Protein AF-A0A931WPL0-F1 (afdb_monomer_lite)

Structure (mmCIF, N/CA/C/O backbone):
data_AF-A0A931WPL0-F1
#
_entry.id   AF-A0A931WPL0-F1
#
loop_
_atom_site.group_PDB
_atom_site.id
_atom_site.type_symbol
_atom_site.label_atom_id
_atom_site.label_alt_id
_atom_site.label_comp_id
_atom_site.label_asym_id
_atom_site.label_entity_id
_atom_site.label_seq_id
_atom_site.pdbx_PDB_ins_code
_atom_site.Cartn_x
_atom_site.Cartn_y
_atom_site.Cartn_z
_atom_site.occupancy
_atom_site.B_iso_or_equiv
_atom_site.auth_seq_id
_atom_site.auth_comp_id
_atom_site.auth_asym_id
_atom_site.auth_atom_id
_atom_site.pdbx_PDB_model_num
ATOM 1 N N . MET A 1 1 ? 22.111 -0.575 -38.540 1.00 58.59 1 MET A N 1
ATOM 2 C CA . MET A 1 1 ? 22.248 0.801 -39.077 1.00 58.59 1 MET A CA 1
ATOM 3 C C . MET A 1 1 ? 20.923 1.579 -39.146 1.00 58.59 1 MET A C 1
ATOM 5 O O . MET A 1 1 ? 20.948 2.765 -38.864 1.00 58.59 1 MET A O 1
ATOM 9 N N . GLN A 1 2 ? 19.764 0.971 -39.464 1.00 77.88 2 GLN A N 1
ATOM 10 C CA . GLN A 1 2 ? 18.477 1.703 -39.529 1.00 77.88 2 GLN A CA 1
ATOM 11 C C . GLN A 1 2 ? 17.862 2.059 -38.157 1.00 77.88 2 GLN A C 1
ATOM 13 O O . GLN A 1 2 ? 17.352 3.164 -38.008 1.00 77.88 2 GLN A O 1
ATOM 18 N N . VAL A 1 3 ? 17.959 1.185 -37.144 1.00 79.69 3 VAL A N 1
ATOM 19 C CA . VAL A 1 3 ? 17.363 1.429 -35.809 1.00 79.69 3 VAL A CA 1
ATOM 20 C C . VAL A 1 3 ? 18.004 2.624 -35.095 1.00 79.69 3 VAL A C 1
ATOM 22 O O . VAL A 1 3 ? 17.282 3.503 -34.653 1.00 79.69 3 VAL A O 1
ATOM 25 N N . ALA A 1 4 ? 19.336 2.730 -35.082 1.00 82.50 4 ALA A N 1
ATOM 26 C CA . ALA A 1 4 ? 20.041 3.857 -34.457 1.00 82.50 4 ALA A CA 1
ATOM 27 C C . ALA A 1 4 ? 19.680 5.222 -35.081 1.00 82.50 4 ALA A C 1
ATOM 29 O O . ALA A 1 4 ? 19.537 6.220 -34.381 1.00 82.50 4 ALA A O 1
ATOM 30 N N . LYS A 1 5 ? 19.470 5.275 -36.405 1.00 87.88 5 LYS A N 1
ATOM 31 C CA . LYS A 1 5 ? 19.042 6.506 -37.090 1.00 87.88 5 LYS A CA 1
ATOM 32 C C . LYS A 1 5 ? 17.597 6.880 -36.743 1.00 87.88 5 LYS A C 1
ATOM 34 O O . LYS A 1 5 ? 17.289 8.061 -36.582 1.00 87.88 5 LYS A O 1
ATOM 39 N N . LEU A 1 6 ? 16.717 5.884 -36.629 1.00 85.81 6 LEU A N 1
ATOM 40 C CA . LEU A 1 6 ? 15.337 6.083 -36.185 1.00 85.81 6 LEU A CA 1
ATOM 41 C C . LEU A 1 6 ? 15.280 6.519 -34.720 1.00 85.81 6 LEU A C 1
ATOM 43 O O . LEU A 1 6 ? 14.541 7.443 -34.410 1.00 85.81 6 LEU A O 1
ATOM 47 N N . GLU A 1 7 ? 16.102 5.931 -33.852 1.00 88.38 7 GLU A N 1
ATOM 48 C CA . GLU A 1 7 ? 16.234 6.335 -32.451 1.00 88.38 7 GLU A CA 1
ATOM 49 C C . GLU A 1 7 ? 16.681 7.795 -32.338 1.00 88.38 7 GLU A C 1
ATOM 51 O O . GLU A 1 7 ? 16.031 8.586 -31.661 1.00 88.38 7 GLU A O 1
ATOM 56 N N . GLN A 1 8 ? 17.750 8.181 -33.043 1.00 89.94 8 GLN A N 1
ATOM 57 C CA . GLN A 1 8 ? 18.246 9.558 -33.037 1.00 89.94 8 GLN A CA 1
ATOM 58 C C . GLN A 1 8 ? 17.175 10.543 -33.516 1.00 89.94 8 GLN A C 1
ATOM 60 O O . GLN A 1 8 ? 17.012 11.619 -32.944 1.00 89.94 8 GLN A O 1
ATOM 65 N N . THR A 1 9 ? 16.423 10.156 -34.547 1.00 90.38 9 THR A N 1
ATOM 66 C CA . THR A 1 9 ? 15.306 10.956 -35.055 1.00 90.38 9 THR A CA 1
ATOM 67 C C . THR A 1 9 ? 14.208 11.072 -33.999 1.00 90.38 9 THR A C 1
ATOM 69 O O . THR A 1 9 ? 13.778 12.179 -33.699 1.00 90.38 9 THR A O 1
ATOM 72 N N . LEU A 1 10 ? 13.793 9.957 -33.389 1.00 90.44 10 LEU A N 1
ATOM 73 C CA . LEU A 1 10 ? 12.759 9.920 -32.354 1.00 90.44 10 LEU A CA 1
ATOM 74 C C . LEU A 1 10 ? 13.145 10.764 -31.135 1.00 90.44 10 LEU A C 1
ATOM 76 O O . LEU A 1 10 ? 12.325 11.547 -30.661 1.00 90.44 10 LEU A O 1
ATOM 80 N N . ARG A 1 11 ? 14.399 10.677 -30.678 1.00 91.19 11 ARG A N 1
ATOM 81 C CA . ARG A 1 11 ? 14.932 11.505 -29.584 1.00 91.19 11 ARG A CA 1
ATOM 82 C C . ARG A 1 11 ? 14.933 13.002 -29.911 1.00 91.19 11 ARG A C 1
ATOM 84 O O . ARG A 1 11 ? 14.884 13.815 -28.995 1.00 91.19 11 ARG A O 1
ATOM 91 N N . GLY A 1 12 ? 14.945 13.371 -31.194 1.00 90.69 12 GLY A N 1
ATOM 92 C CA . GLY A 1 12 ? 14.746 14.752 -31.641 1.00 90.69 12 GLY A CA 1
ATOM 93 C C . GLY A 1 12 ? 13.314 15.272 -31.456 1.00 90.69 12 GLY A C 1
ATOM 94 O O . GLY A 1 12 ? 13.117 16.483 -31.428 1.00 90.69 12 GLY A O 1
ATOM 95 N N . TYR A 1 13 ? 12.328 14.382 -31.301 1.00 91.25 13 TYR A N 1
ATOM 96 C CA . TYR A 1 13 ? 10.914 14.735 -31.120 1.00 91.25 13 TYR A CA 1
ATOM 97 C C . TYR A 1 13 ? 10.384 14.450 -29.712 1.00 91.25 13 TYR A C 1
ATOM 99 O O . TYR A 1 13 ? 9.426 15.090 -29.285 1.00 91.25 13 TYR A O 1
ATOM 107 N N . THR A 1 14 ? 10.966 13.491 -28.990 1.00 91.38 14 THR A N 1
ATOM 108 C CA . THR A 1 14 ? 10.528 13.136 -27.639 1.00 91.38 14 THR A CA 1
ATOM 109 C C . THR A 1 14 ? 11.684 12.702 -26.748 1.00 91.38 14 THR A C 1
ATOM 111 O O . THR A 1 14 ? 12.573 11.956 -27.157 1.00 91.38 14 THR A O 1
ATOM 114 N N . SER A 1 15 ? 11.635 13.138 -25.493 1.00 90.19 15 SER A N 1
ATOM 115 C CA . SER A 1 15 ? 12.456 12.628 -24.395 1.00 90.19 15 SER A CA 1
ATOM 116 C C . SER A 1 15 ? 11.652 11.764 -23.418 1.00 90.19 15 SER A C 1
ATOM 118 O O . SER A 1 15 ? 12.198 11.347 -22.400 1.00 90.19 15 SER A O 1
ATOM 120 N N . ASP A 1 16 ? 10.375 11.489 -23.715 1.00 93.38 16 ASP A N 1
ATOM 121 C CA . ASP A 1 16 ? 9.492 10.700 -22.855 1.00 93.38 16 ASP A CA 1
ATOM 122 C C . ASP A 1 16 ? 9.985 9.242 -22.785 1.00 93.38 16 ASP A C 1
ATOM 124 O O . ASP A 1 16 ? 9.929 8.527 -23.798 1.00 93.38 16 ASP A O 1
ATOM 128 N N . PRO A 1 17 ? 10.432 8.766 -21.606 1.00 91.69 17 PRO A N 1
ATOM 129 C CA . PRO A 1 17 ? 10.966 7.417 -21.471 1.00 91.69 17 PRO A CA 1
ATOM 130 C C . PRO A 1 17 ? 9.941 6.330 -21.825 1.00 91.69 17 PRO A C 1
ATOM 132 O O . PRO A 1 17 ? 10.316 5.255 -22.289 1.00 91.69 17 PRO A O 1
ATOM 135 N N . ARG A 1 18 ? 8.635 6.597 -21.698 1.00 93.75 18 ARG A N 1
ATOM 136 C CA . ARG A 1 18 ? 7.582 5.633 -22.059 1.00 93.75 18 ARG A CA 1
ATOM 137 C C . ARG A 1 18 ? 7.527 5.405 -23.565 1.00 93.75 18 ARG A C 1
ATOM 139 O O . ARG A 1 18 ? 7.444 4.265 -24.018 1.00 93.75 18 ARG A O 1
ATOM 146 N N . ILE A 1 19 ? 7.600 6.484 -24.345 1.00 94.00 19 ILE A N 1
ATOM 147 C CA . ILE A 1 19 ? 7.575 6.412 -25.813 1.00 94.00 19 ILE A CA 1
ATOM 148 C C . ILE A 1 19 ? 8.844 5.722 -26.317 1.00 94.00 19 ILE A C 1
ATOM 150 O O . ILE A 1 19 ? 8.782 4.869 -27.203 1.00 94.00 19 ILE A O 1
ATOM 154 N N . LEU A 1 20 ? 9.987 6.049 -25.714 1.00 94.56 20 LEU A N 1
ATOM 155 C CA . LEU A 1 20 ? 11.265 5.430 -26.050 1.00 94.56 20 LEU A CA 1
ATOM 156 C C . LEU A 1 20 ? 11.285 3.931 -25.705 1.00 94.56 20 LEU A C 1
ATOM 158 O O . LEU A 1 20 ? 11.724 3.132 -26.530 1.00 94.56 20 LEU A O 1
ATOM 162 N N . ALA A 1 21 ? 10.740 3.523 -24.554 1.00 94.44 21 ALA A N 1
ATOM 163 C CA . ALA A 1 21 ? 10.608 2.109 -24.196 1.00 94.44 21 ALA A CA 1
ATOM 164 C C . ALA A 1 21 ? 9.779 1.322 -25.228 1.00 94.44 21 ALA A C 1
ATOM 166 O O . ALA A 1 21 ? 10.212 0.268 -25.697 1.00 94.44 21 ALA A O 1
ATOM 167 N N . LEU A 1 22 ? 8.626 1.865 -25.641 1.00 93.69 22 LEU A N 1
ATOM 168 C CA . LEU A 1 22 ? 7.762 1.247 -26.655 1.00 93.69 22 LEU A CA 1
ATOM 169 C C . LEU A 1 22 ? 8.452 1.115 -28.016 1.00 93.69 22 LEU A C 1
ATOM 171 O O . LEU A 1 22 ? 8.275 0.108 -28.709 1.00 93.69 22 LEU A O 1
ATOM 175 N N . PHE A 1 23 ? 9.239 2.120 -28.403 1.00 94.50 23 PHE A N 1
ATOM 176 C CA . PHE A 1 23 ? 10.032 2.075 -29.627 1.00 94.50 23 PHE A CA 1
ATOM 177 C C . PHE A 1 23 ? 11.029 0.912 -29.601 1.00 94.50 23 PHE A C 1
ATOM 179 O O . PHE A 1 23 ? 11.064 0.117 -30.546 1.00 94.50 23 PHE A O 1
ATOM 186 N N . TYR A 1 24 ? 11.791 0.770 -28.516 1.00 94.38 24 TYR A N 1
ATOM 187 C CA . TYR A 1 24 ? 12.763 -0.312 -28.384 1.00 94.38 24 TYR A CA 1
ATOM 188 C C . TYR A 1 24 ? 12.105 -1.697 -28.360 1.00 94.38 24 TYR A C 1
ATOM 190 O O . TYR A 1 24 ? 12.573 -2.592 -29.062 1.00 94.38 24 TYR A O 1
ATOM 198 N N . ASP A 1 25 ? 10.974 -1.864 -27.667 1.00 93.25 25 ASP A N 1
ATOM 199 C CA . ASP A 1 25 ? 10.204 -3.119 -27.692 1.00 93.25 25 ASP A CA 1
ATOM 200 C C . ASP A 1 25 ? 9.715 -3.477 -29.099 1.00 93.25 25 ASP A C 1
ATOM 202 O O . ASP A 1 25 ? 9.695 -4.644 -29.502 1.00 93.25 25 ASP A O 1
ATOM 206 N N . GLY A 1 26 ? 9.245 -2.477 -29.849 1.00 92.25 26 GLY A N 1
ATOM 207 C CA . GLY A 1 26 ? 8.811 -2.651 -31.231 1.00 92.25 26 GLY A CA 1
ATOM 208 C C . GLY A 1 26 ? 9.966 -3.098 -32.124 1.00 92.25 26 GLY A C 1
ATOM 209 O O . GLY A 1 26 ? 9.829 -4.062 -32.880 1.00 92.25 26 GLY A O 1
ATOM 210 N N . ALA A 1 27 ? 11.120 -2.443 -31.988 1.00 91.06 27 ALA A N 1
ATOM 211 C CA . ALA A 1 27 ? 12.322 -2.769 -32.742 1.00 91.06 27 ALA A CA 1
ATOM 212 C C . ALA A 1 27 ? 12.853 -4.177 -32.406 1.00 91.06 27 ALA A C 1
ATOM 214 O O . ALA A 1 27 ? 13.137 -4.950 -33.323 1.00 91.06 27 ALA A O 1
ATOM 215 N N . ALA A 1 28 ? 12.913 -4.549 -31.123 1.00 92.00 28 ALA A N 1
ATOM 216 C CA . ALA A 1 28 ? 13.342 -5.876 -30.679 1.00 92.00 28 ALA A CA 1
ATOM 217 C C . ALA A 1 28 ? 12.425 -6.987 -31.216 1.00 92.00 28 ALA A C 1
ATOM 219 O O . ALA A 1 28 ? 12.899 -7.965 -31.800 1.00 92.00 28 ALA A O 1
ATOM 220 N N . ARG A 1 29 ? 11.099 -6.810 -31.101 1.00 91.19 29 ARG A N 1
ATOM 221 C CA . ARG A 1 29 ? 10.111 -7.760 -31.645 1.00 91.19 29 ARG A CA 1
ATOM 222 C C . ARG A 1 29 ? 10.232 -7.919 -33.156 1.00 91.19 29 ARG A C 1
ATOM 224 O O . ARG A 1 29 ? 10.148 -9.042 -33.647 1.00 91.19 29 ARG A O 1
ATOM 231 N N . GLY A 1 30 ? 10.456 -6.822 -33.879 1.00 89.06 30 GLY A N 1
ATOM 232 C CA . GLY A 1 30 ? 10.679 -6.848 -35.324 1.00 89.06 30 GLY A CA 1
ATOM 233 C C . GLY A 1 30 ? 11.940 -7.621 -35.723 1.00 89.06 30 GLY A C 1
ATOM 234 O O . GLY A 1 30 ? 11.923 -8.363 -36.699 1.00 89.06 30 GLY A O 1
ATOM 235 N N . LEU A 1 31 ? 13.031 -7.501 -34.959 1.00 88.06 31 LEU A N 1
ATOM 236 C CA . LEU A 1 31 ? 14.244 -8.291 -35.204 1.00 88.06 31 LEU A CA 1
ATOM 237 C C . LEU A 1 31 ? 14.014 -9.786 -34.950 1.00 88.06 31 LEU A C 1
ATOM 239 O O . LEU A 1 31 ? 14.382 -10.613 -35.790 1.00 88.06 31 LEU A O 1
ATOM 243 N N . ARG A 1 32 ? 13.346 -10.128 -33.839 1.00 87.50 32 ARG A N 1
ATOM 244 C CA . ARG A 1 32 ? 13.013 -11.518 -33.494 1.00 87.50 32 ARG A CA 1
ATOM 245 C C . ARG A 1 32 ? 12.097 -12.169 -34.531 1.00 87.50 32 ARG A C 1
ATOM 247 O O . ARG A 1 32 ? 12.361 -13.295 -34.938 1.00 87.50 32 ARG A O 1
ATOM 254 N N . SER A 1 33 ? 11.054 -11.476 -34.996 1.00 88.62 33 SER A N 1
ATOM 255 C CA . SER A 1 33 ? 10.111 -12.034 -35.980 1.00 88.62 33 SER A CA 1
ATOM 256 C C . SER A 1 33 ? 10.756 -12.322 -37.337 1.00 88.62 33 SER A C 1
ATOM 258 O O . SER A 1 33 ? 10.319 -13.220 -38.051 1.00 88.62 33 SER A O 1
ATOM 260 N N . LEU A 1 34 ? 11.823 -11.598 -37.677 1.00 87.19 34 LEU A N 1
ATOM 261 C CA . LEU A 1 34 ? 12.610 -11.819 -38.887 1.00 87.19 34 LEU A CA 1
ATOM 262 C C . LEU A 1 34 ? 13.709 -12.881 -38.710 1.00 87.19 34 LEU A C 1
ATOM 264 O O . LEU A 1 34 ? 14.425 -13.157 -39.673 1.00 87.19 34 LEU A O 1
ATOM 268 N N . GLY A 1 35 ? 13.872 -13.449 -37.507 1.00 80.19 35 GLY A N 1
ATOM 269 C CA . GLY A 1 35 ? 14.930 -14.412 -37.185 1.00 80.19 35 GLY A CA 1
ATOM 270 C C . GLY A 1 35 ? 16.337 -13.820 -37.298 1.00 80.19 35 GLY A C 1
ATOM 271 O O . GLY A 1 35 ? 17.275 -14.521 -37.673 1.00 80.19 35 GLY A O 1
ATOM 272 N N . ARG A 1 36 ? 16.492 -12.509 -37.061 1.00 75.62 36 ARG A N 1
ATOM 273 C CA . ARG A 1 36 ? 17.751 -11.782 -37.281 1.00 75.62 36 ARG A CA 1
ATOM 274 C C . ARG A 1 36 ? 18.333 -11.249 -35.980 1.00 75.62 36 ARG A C 1
ATOM 276 O O . ARG A 1 36 ? 17.631 -10.599 -35.216 1.00 75.62 36 ARG A O 1
ATOM 283 N N . ASN A 1 37 ? 19.651 -11.408 -35.831 1.00 82.38 37 ASN A N 1
ATOM 284 C CA . ASN A 1 37 ? 20.491 -10.724 -34.842 1.00 82.38 37 ASN A CA 1
ATOM 285 C C . ASN A 1 37 ? 19.906 -10.722 -33.421 1.00 82.38 37 ASN A C 1
ATOM 287 O O . ASN A 1 37 ? 19.589 -9.665 -32.877 1.00 82.38 37 ASN A O 1
ATOM 291 N N . GLU A 1 38 ? 19.815 -11.905 -32.809 1.00 85.38 38 GLU A N 1
ATOM 292 C CA . GLU A 1 38 ? 19.323 -12.081 -31.433 1.00 85.38 38 GLU A CA 1
ATOM 293 C C . GLU A 1 38 ? 20.046 -11.189 -30.413 1.00 85.38 38 GLU A C 1
ATOM 295 O O . GLU A 1 38 ? 19.417 -10.644 -29.508 1.00 85.38 38 GLU A O 1
ATOM 300 N N . VAL A 1 39 ? 21.351 -10.971 -30.600 1.00 86.88 39 VAL A N 1
ATOM 301 C CA . VAL A 1 39 ? 22.150 -10.061 -29.764 1.00 86.88 39 VAL A CA 1
ATOM 302 C C . VAL A 1 39 ? 21.592 -8.636 -29.815 1.00 86.88 39 VAL A C 1
ATOM 304 O O . VAL A 1 39 ? 21.306 -8.052 -28.777 1.00 86.88 39 VAL A O 1
ATOM 307 N N . ALA A 1 40 ? 21.330 -8.110 -31.014 1.00 87.31 40 ALA A N 1
ATOM 308 C CA . ALA A 1 40 ? 20.774 -6.769 -3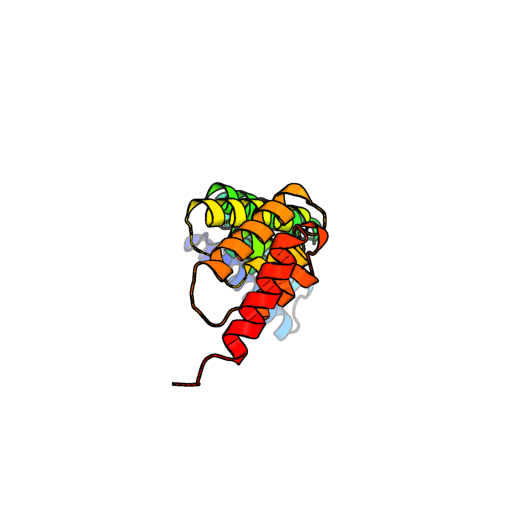1.181 1.00 87.31 40 ALA A CA 1
ATOM 309 C C . ALA A 1 40 ? 19.332 -6.664 -30.655 1.00 87.31 40 ALA A C 1
ATOM 311 O O . ALA A 1 40 ? 18.941 -5.625 -30.131 1.00 87.31 40 ALA A O 1
ATOM 312 N N . ALA A 1 41 ? 18.530 -7.728 -30.770 1.00 88.12 41 ALA A N 1
ATOM 313 C CA . ALA A 1 41 ? 17.198 -7.759 -30.167 1.00 88.12 41 ALA A CA 1
ATOM 314 C C . ALA A 1 41 ? 17.270 -7.689 -28.631 1.00 88.12 41 ALA A C 1
ATOM 316 O O . ALA A 1 41 ? 16.485 -6.972 -28.015 1.00 88.12 41 ALA A O 1
ATOM 317 N N . THR A 1 42 ? 18.246 -8.373 -28.030 1.00 90.69 42 THR A N 1
ATOM 318 C CA . THR A 1 42 ? 18.476 -8.376 -26.578 1.00 90.69 42 THR A CA 1
ATOM 319 C C . THR A 1 42 ? 18.968 -7.008 -26.087 1.00 90.69 42 THR A C 1
ATOM 321 O O . THR A 1 42 ? 18.469 -6.489 -25.094 1.00 90.69 42 THR A O 1
ATOM 324 N N . GLU A 1 43 ? 19.883 -6.362 -26.815 1.00 92.25 43 GLU A N 1
ATOM 325 C CA . GLU A 1 43 ? 20.349 -4.997 -26.508 1.00 92.25 43 GLU A CA 1
ATOM 326 C C . GLU A 1 43 ? 19.208 -3.965 -26.525 1.00 92.25 43 GLU A C 1
ATOM 328 O O . GLU A 1 43 ? 19.164 -3.048 -25.698 1.00 92.25 43 GLU A O 1
ATOM 333 N N . LEU A 1 44 ? 18.253 -4.117 -27.445 1.00 92.69 44 LEU A N 1
ATOM 334 C CA . LEU A 1 44 ? 17.070 -3.259 -27.506 1.00 92.69 44 LEU A CA 1
ATOM 335 C C . LEU A 1 44 ? 16.116 -3.524 -26.336 1.00 92.69 44 LEU A C 1
ATOM 337 O O . LEU A 1 44 ? 15.546 -2.580 -25.802 1.00 92.69 44 LEU A O 1
ATOM 341 N N . GLU A 1 45 ? 15.967 -4.768 -25.886 1.00 93.06 45 GLU A N 1
ATOM 342 C CA . GLU A 1 45 ? 15.165 -5.088 -24.695 1.00 93.06 45 GLU A CA 1
ATOM 343 C C . GLU A 1 45 ? 15.760 -4.487 -23.418 1.00 93.06 45 GLU A C 1
ATOM 345 O O . GLU A 1 45 ? 15.026 -3.920 -22.604 1.00 93.06 45 GLU A O 1
ATOM 350 N N . GLU A 1 46 ? 17.086 -4.525 -23.272 1.00 93.62 46 GLU A N 1
ATOM 351 C CA . GLU A 1 46 ? 17.778 -3.841 -22.175 1.00 93.62 46 GLU A CA 1
ATOM 352 C C . GLU A 1 46 ? 17.625 -2.317 -22.278 1.00 93.62 46 GLU A C 1
ATOM 354 O O . GLU A 1 46 ? 17.380 -1.643 -21.275 1.00 93.62 46 GLU A O 1
ATOM 359 N N . SER A 1 47 ? 17.658 -1.766 -23.494 1.00 93.75 47 SER A N 1
ATOM 360 C CA . SER A 1 47 ? 17.378 -0.342 -23.729 1.00 93.75 47 SER A CA 1
ATOM 361 C C . SER A 1 47 ? 15.940 0.025 -23.344 1.00 93.75 47 SER A C 1
ATOM 363 O O . SER A 1 47 ? 15.716 1.030 -22.666 1.00 93.75 47 SER A O 1
ATOM 365 N N . ALA A 1 48 ? 14.958 -0.811 -23.697 1.00 94.88 48 ALA A N 1
ATOM 366 C CA . ALA A 1 48 ? 13.565 -0.631 -23.297 1.00 94.88 48 ALA A CA 1
ATOM 367 C C . ALA A 1 48 ? 13.421 -0.654 -21.771 1.00 94.88 48 ALA A C 1
ATOM 369 O O . ALA A 1 48 ? 12.778 0.219 -21.186 1.00 94.88 48 ALA A O 1
ATOM 370 N N . LYS A 1 49 ? 14.055 -1.627 -21.108 1.00 94.81 49 LYS A N 1
ATOM 371 C CA . LYS A 1 49 ? 14.072 -1.743 -19.647 1.00 94.81 49 LYS A CA 1
ATOM 372 C C . LYS A 1 49 ? 14.691 -0.512 -18.981 1.00 94.81 49 LYS A C 1
ATOM 374 O O . LYS A 1 49 ? 14.122 -0.015 -18.010 1.00 94.81 49 LYS A O 1
ATOM 379 N N . ALA A 1 50 ? 15.791 0.015 -19.517 1.00 95.12 50 ALA A N 1
ATOM 380 C CA . ALA A 1 50 ? 16.423 1.229 -19.006 1.00 95.12 50 ALA A CA 1
ATOM 381 C C . ALA A 1 50 ? 15.485 2.446 -19.078 1.00 95.12 50 ALA A C 1
ATOM 383 O O . ALA A 1 50 ? 15.379 3.197 -18.111 1.00 95.12 50 ALA A O 1
ATOM 384 N N . GLU A 1 51 ? 14.757 2.632 -20.183 1.00 96.38 51 GLU A N 1
ATOM 385 C CA . GLU A 1 51 ? 13.789 3.733 -20.290 1.00 96.38 51 GLU A CA 1
ATOM 386 C C . GLU A 1 51 ? 12.572 3.535 -19.358 1.00 96.38 51 GLU A C 1
ATOM 388 O O . GLU A 1 51 ? 12.114 4.491 -18.730 1.00 96.38 51 GLU A O 1
ATOM 393 N N . ARG A 1 52 ? 12.091 2.297 -19.159 1.00 96.94 52 ARG A N 1
ATOM 394 C CA . ARG A 1 52 ? 11.032 2.010 -18.167 1.00 96.94 52 ARG A CA 1
ATOM 395 C C . ARG A 1 52 ? 11.467 2.330 -16.736 1.00 96.94 52 ARG A C 1
ATOM 397 O O . ARG A 1 52 ? 10.660 2.860 -15.974 1.00 96.94 52 ARG A O 1
ATOM 404 N N . LEU A 1 53 ? 12.720 2.032 -16.383 1.00 95.94 53 LEU A N 1
ATOM 405 C CA . LEU A 1 53 ? 13.303 2.383 -15.084 1.00 95.94 53 LEU A CA 1
ATOM 406 C C . LEU A 1 53 ? 13.413 3.900 -14.900 1.00 95.94 53 LEU A C 1
ATOM 408 O O . LEU A 1 53 ? 13.097 4.398 -13.825 1.00 95.94 53 LEU A O 1
ATOM 412 N N . LYS A 1 54 ? 13.784 4.656 -15.940 1.00 95.81 54 LYS A N 1
ATOM 413 C CA . LYS A 1 54 ? 13.779 6.129 -15.867 1.00 95.81 54 LYS A CA 1
ATOM 414 C C . LYS A 1 54 ? 12.381 6.691 -15.614 1.00 95.81 54 LYS A C 1
ATOM 416 O O . LYS A 1 54 ? 12.236 7.652 -14.858 1.00 95.81 54 LYS A O 1
ATOM 421 N N . TRP A 1 55 ? 11.348 6.112 -16.233 1.00 96.50 55 TRP A N 1
ATOM 422 C CA . TRP A 1 55 ? 9.973 6.529 -15.953 1.00 96.50 55 TRP A CA 1
ATOM 423 C C . TRP A 1 55 ? 9.583 6.229 -14.506 1.00 96.50 55 TRP A C 1
ATOM 425 O O . TRP A 1 55 ? 9.060 7.106 -13.826 1.00 96.50 55 TRP A O 1
ATOM 435 N N . LEU A 1 56 ? 9.926 5.039 -14.006 1.00 96.25 56 LEU A N 1
ATOM 436 C CA . LEU A 1 56 ? 9.707 4.679 -12.607 1.00 96.25 56 LEU A CA 1
ATOM 437 C C . LEU A 1 56 ? 10.370 5.685 -11.650 1.00 96.25 56 LEU A C 1
ATOM 439 O O . LEU A 1 56 ? 9.700 6.230 -10.781 1.00 96.25 56 LEU A O 1
ATOM 443 N N . GLN A 1 57 ? 11.640 6.026 -11.882 1.00 94.81 57 GLN A N 1
ATOM 444 C CA . GL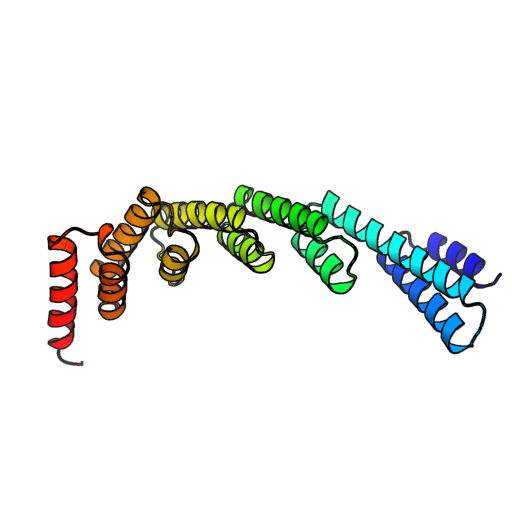N A 1 57 ? 12.365 7.042 -11.105 1.00 94.81 57 GLN A CA 1
ATOM 445 C C . GLN A 1 57 ? 11.706 8.427 -11.170 1.00 94.81 57 GLN A C 1
ATOM 447 O O . GLN A 1 57 ? 11.732 9.182 -10.200 1.00 94.81 57 GLN A O 1
ATOM 452 N N . THR A 1 58 ? 11.100 8.776 -12.308 1.00 95.88 58 THR A N 1
ATOM 453 C CA . THR A 1 58 ? 10.355 10.034 -12.455 1.00 95.88 58 THR A CA 1
ATOM 454 C C . THR A 1 58 ? 9.107 10.032 -11.573 1.00 95.88 58 THR A C 1
ATOM 456 O O . THR A 1 58 ? 8.873 11.005 -10.856 1.00 95.88 58 THR A O 1
ATOM 459 N N . LEU A 1 59 ? 8.343 8.935 -11.576 1.00 95.75 59 LEU A N 1
ATOM 460 C CA . LEU A 1 59 ? 7.169 8.768 -10.714 1.00 95.75 59 LEU A CA 1
ATOM 461 C C . LEU A 1 59 ? 7.554 8.822 -9.229 1.00 95.75 59 LEU A C 1
ATOM 463 O O . LEU A 1 59 ? 6.882 9.487 -8.440 1.00 95.75 59 LEU A O 1
ATOM 467 N N . GLU A 1 60 ? 8.660 8.177 -8.851 1.00 93.75 60 GLU A N 1
ATOM 468 C CA . GLU A 1 60 ? 9.215 8.221 -7.493 1.00 93.75 60 GLU A CA 1
ATOM 469 C C . GLU A 1 60 ? 9.582 9.646 -7.069 1.00 93.75 60 GLU A C 1
ATOM 471 O O . GLU A 1 60 ? 9.133 10.121 -6.025 1.00 93.75 60 GLU A O 1
ATOM 476 N N . ALA A 1 61 ? 10.322 10.378 -7.908 1.00 93.81 61 ALA A N 1
ATOM 477 C CA . ALA A 1 61 ? 10.704 11.764 -7.639 1.00 93.81 61 ALA A CA 1
ATOM 478 C C . ALA A 1 61 ? 9.487 12.697 -7.500 1.00 93.81 61 ALA A C 1
ATOM 480 O O . ALA A 1 61 ? 9.507 13.650 -6.716 1.00 93.81 61 ALA A O 1
ATOM 481 N N . GLN A 1 62 ? 8.410 12.407 -8.231 1.00 95.00 62 GLN A N 1
ATOM 482 C CA . GLN A 1 62 ? 7.136 13.126 -8.157 1.00 95.00 62 GLN A CA 1
ATOM 483 C C . GLN A 1 62 ? 6.224 12.627 -7.027 1.00 95.00 62 GLN A C 1
ATOM 485 O O . GLN A 1 62 ? 5.133 13.168 -6.839 1.00 95.00 62 GLN A O 1
ATOM 490 N N . LYS A 1 63 ? 6.664 11.633 -6.243 1.00 93.56 63 LYS A N 1
ATOM 491 C CA . LYS A 1 63 ? 5.896 10.997 -5.162 1.00 93.56 63 LYS A CA 1
ATOM 492 C C . LYS A 1 63 ? 4.565 10.410 -5.643 1.00 93.56 63 LYS A C 1
ATOM 494 O O . LYS A 1 63 ? 3.576 10.392 -4.913 1.00 93.56 63 LYS A O 1
ATOM 499 N N . GLN A 1 64 ? 4.526 9.925 -6.880 1.00 94.69 64 GLN A N 1
ATOM 500 C CA . GLN A 1 64 ? 3.378 9.242 -7.473 1.00 94.69 64 GLN A CA 1
ATOM 501 C C . GLN A 1 64 ? 3.467 7.728 -7.215 1.00 94.69 64 GLN A C 1
ATOM 503 O O . GLN A 1 64 ? 3.458 6.917 -8.139 1.00 94.69 64 GLN A O 1
ATOM 508 N N . TYR A 1 65 ? 3.552 7.320 -5.943 1.00 94.44 65 TYR A N 1
ATOM 509 C CA . TYR A 1 65 ? 3.856 5.930 -5.564 1.00 94.44 65 TYR A CA 1
ATOM 510 C C . TYR A 1 65 ? 2.851 4.900 -6.088 1.00 94.44 65 TYR A C 1
ATOM 512 O O . TYR A 1 65 ? 3.238 3.796 -6.455 1.00 94.44 65 TYR A O 1
ATOM 520 N N . LYS A 1 66 ? 1.558 5.243 -6.162 1.00 91.69 66 LYS A N 1
ATOM 521 C CA . LYS A 1 66 ? 0.535 4.334 -6.704 1.00 91.69 66 LYS A CA 1
ATOM 522 C C . LYS A 1 66 ? 0.776 4.033 -8.185 1.00 91.69 66 LYS A C 1
ATOM 524 O O . LYS A 1 66 ? 0.644 2.888 -8.607 1.00 91.69 66 LYS A O 1
ATOM 529 N N . GLU A 1 67 ? 1.131 5.055 -8.959 1.00 94.31 67 GLU A N 1
ATOM 530 C CA . GLU A 1 67 ? 1.468 4.907 -10.376 1.00 94.31 67 GLU A CA 1
ATOM 531 C C . GLU A 1 67 ? 2.792 4.158 -10.536 1.00 94.31 67 GLU A C 1
ATOM 533 O O . GLU A 1 67 ? 2.881 3.265 -11.373 1.00 94.31 67 GLU A O 1
ATOM 538 N N . ALA A 1 68 ? 3.782 4.448 -9.685 1.00 95.81 68 ALA A N 1
ATOM 539 C CA . ALA A 1 68 ? 5.075 3.769 -9.682 1.00 95.81 68 ALA A CA 1
ATOM 540 C C . ALA A 1 68 ? 4.936 2.262 -9.405 1.00 95.81 68 ALA A C 1
ATOM 542 O O . ALA A 1 68 ? 5.460 1.442 -10.153 1.00 95.81 68 ALA A O 1
ATOM 543 N N . LEU A 1 69 ? 4.160 1.880 -8.386 1.00 95.25 69 LEU A N 1
ATOM 544 C CA . LEU A 1 69 ? 3.884 0.477 -8.059 1.00 95.25 69 LEU A CA 1
ATOM 545 C C . LEU A 1 69 ? 3.068 -0.232 -9.144 1.00 95.25 69 LEU A C 1
ATOM 547 O O . LEU A 1 69 ? 3.299 -1.411 -9.406 1.00 95.25 69 LEU A O 1
ATOM 551 N N . GLY A 1 70 ? 2.120 0.465 -9.778 1.00 94.94 70 GLY A N 1
ATOM 552 C CA . GLY A 1 70 ? 1.389 -0.065 -10.932 1.00 94.94 70 GLY A CA 1
ATOM 553 C C . GLY A 1 70 ? 2.324 -0.341 -12.110 1.00 94.94 70 GLY A C 1
ATOM 554 O O . GLY A 1 70 ? 2.330 -1.442 -12.652 1.00 94.94 70 GLY A O 1
ATOM 555 N N . TRP A 1 71 ? 3.186 0.626 -12.429 1.00 95.44 71 TRP A N 1
ATOM 556 C CA . TRP A 1 71 ? 4.184 0.509 -13.488 1.00 95.44 71 TRP A CA 1
ATOM 557 C C . TRP A 1 71 ? 5.186 -0.622 -13.232 1.00 95.44 71 TRP A C 1
ATOM 559 O O . TRP A 1 71 ? 5.481 -1.410 -14.131 1.00 95.44 71 TRP A O 1
ATOM 569 N N . ASP A 1 72 ? 5.674 -0.751 -11.996 1.00 95.62 72 ASP A N 1
ATOM 570 C CA . ASP A 1 72 ? 6.507 -1.883 -11.595 1.00 95.62 72 ASP A CA 1
ATOM 571 C C . ASP A 1 72 ? 5.764 -3.217 -11.741 1.00 95.62 72 ASP A C 1
ATOM 573 O O . ASP A 1 72 ? 6.325 -4.185 -12.244 1.00 95.62 72 ASP A O 1
ATOM 577 N N . ARG A 1 73 ? 4.486 -3.294 -11.362 1.00 94.06 73 ARG A N 1
ATOM 578 C CA . ARG A 1 73 ? 3.701 -4.532 -11.463 1.00 94.06 73 ARG A CA 1
ATOM 579 C C . ARG A 1 73 ? 3.537 -5.000 -12.910 1.00 94.06 73 ARG A C 1
ATOM 581 O O . ARG A 1 73 ? 3.645 -6.202 -13.167 1.00 94.06 73 ARG A O 1
ATOM 588 N N . ASP A 1 74 ? 3.330 -4.065 -13.831 1.00 94.56 74 ASP A N 1
ATOM 589 C CA . ASP A 1 74 ? 3.145 -4.347 -15.257 1.00 94.56 74 ASP A CA 1
ATOM 590 C C . ASP A 1 74 ? 4.455 -4.756 -15.949 1.00 94.56 74 ASP A C 1
ATOM 592 O O . ASP A 1 74 ? 4.446 -5.554 -16.892 1.00 94.56 74 ASP A O 1
ATOM 596 N N . HIS A 1 75 ? 5.597 -4.253 -15.468 1.00 94.00 75 HIS A N 1
ATOM 597 C CA . HIS A 1 75 ? 6.894 -4.418 -16.134 1.00 94.00 75 HIS A CA 1
ATOM 598 C C . HIS A 1 75 ? 7.952 -5.206 -15.347 1.00 94.00 75 HIS A C 1
ATOM 600 O O . HIS A 1 75 ? 9.006 -5.508 -15.906 1.00 94.00 75 HIS A O 1
ATOM 606 N N . LYS A 1 76 ? 7.669 -5.574 -14.094 1.00 93.81 76 LYS A N 1
ATOM 607 C CA . LYS A 1 76 ? 8.534 -6.326 -13.165 1.00 93.81 76 LYS A CA 1
ATOM 608 C C . LYS A 1 76 ? 9.954 -5.758 -13.111 1.00 93.81 76 LYS A C 1
ATOM 610 O O . LYS A 1 76 ? 10.925 -6.453 -13.418 1.00 93.81 76 LYS A O 1
ATOM 615 N N . LEU A 1 77 ? 10.058 -4.471 -12.794 1.00 93.56 77 LEU A N 1
ATOM 616 C CA . LEU A 1 77 ? 11.308 -3.716 -12.886 1.00 93.56 77 LEU A CA 1
ATOM 617 C C . LEU A 1 77 ? 12.146 -3.844 -11.616 1.00 93.56 77 LEU A C 1
ATOM 619 O O . LEU A 1 77 ? 13.368 -3.975 -11.697 1.00 93.56 77 LEU A O 1
ATOM 623 N N . LEU A 1 78 ? 11.480 -3.804 -10.468 1.00 94.56 78 LEU A N 1
ATOM 624 C CA . LEU A 1 78 ? 12.075 -3.813 -9.147 1.00 94.56 78 LEU A CA 1
ATOM 625 C C . LEU A 1 78 ? 12.185 -5.228 -8.594 1.00 94.56 78 LEU A C 1
ATOM 627 O O . LEU A 1 78 ? 11.358 -6.114 -8.841 1.00 94.56 78 LEU A O 1
ATOM 631 N N . LYS A 1 79 ? 13.200 -5.429 -7.757 1.00 94.81 79 LYS A N 1
ATOM 632 C CA . LYS A 1 79 ? 13.238 -6.578 -6.858 1.00 94.81 79 LYS A CA 1
ATOM 633 C C . LYS A 1 79 ? 12.184 -6.404 -5.772 1.00 94.81 79 LYS A C 1
ATOM 635 O O . LYS A 1 79 ? 11.784 -5.299 -5.419 1.00 94.81 79 LYS A O 1
ATOM 640 N N . TRP A 1 80 ? 11.793 -7.526 -5.180 1.00 92.56 80 TRP A N 1
ATOM 641 C CA . TRP A 1 80 ? 10.812 -7.567 -4.099 1.00 92.56 80 TRP A CA 1
ATOM 642 C C . TRP A 1 80 ? 11.080 -6.555 -2.970 1.00 92.56 80 TRP A C 1
ATOM 644 O O . TRP A 1 80 ? 10.170 -5.834 -2.569 1.00 92.56 80 TRP A O 1
ATOM 654 N N . GLU A 1 81 ? 12.324 -6.456 -2.493 1.00 93.94 81 GLU A N 1
ATOM 655 C CA . GLU A 1 81 ? 12.685 -5.533 -1.406 1.00 93.94 81 GLU A CA 1
ATOM 656 C C . GLU A 1 81 ? 12.595 -4.057 -1.818 1.00 93.94 81 GLU A C 1
ATOM 658 O O . GLU A 1 81 ? 12.139 -3.225 -1.036 1.00 93.94 81 GLU A O 1
ATOM 663 N N . GLU A 1 82 ? 12.966 -3.731 -3.058 1.00 94.62 82 GLU A N 1
ATOM 664 C CA . GLU A 1 82 ? 12.878 -2.370 -3.606 1.00 94.62 82 GLU A CA 1
ATOM 665 C C . GLU A 1 82 ? 11.411 -1.950 -3.748 1.00 94.62 82 GLU A C 1
ATOM 667 O O . GLU A 1 82 ? 11.022 -0.873 -3.298 1.00 94.62 82 GLU A O 1
ATOM 672 N N . ARG A 1 83 ? 10.562 -2.847 -4.265 1.00 94.81 83 ARG A N 1
ATOM 673 C CA . ARG A 1 83 ? 9.113 -2.629 -4.335 1.00 94.81 83 ARG A CA 1
ATOM 674 C C . ARG A 1 83 ? 8.502 -2.429 -2.949 1.00 94.81 83 ARG A C 1
ATOM 676 O O . ARG A 1 83 ? 7.664 -1.548 -2.768 1.00 94.81 83 ARG A O 1
ATOM 683 N N . LYS A 1 84 ? 8.925 -3.214 -1.953 1.00 95.31 84 LYS A N 1
ATOM 684 C CA . LYS A 1 84 ? 8.469 -3.036 -0.568 1.00 95.31 84 LYS A CA 1
ATOM 685 C C . LYS A 1 84 ? 8.901 -1.700 0.018 1.00 95.31 84 LYS A C 1
ATOM 687 O O . LYS A 1 84 ? 8.101 -1.071 0.705 1.00 95.31 84 LYS A O 1
ATOM 692 N N . ALA A 1 85 ? 10.132 -1.261 -0.234 1.00 95.56 85 ALA A N 1
ATOM 693 C CA . ALA A 1 85 ? 10.597 0.056 0.192 1.00 95.56 85 ALA A CA 1
ATOM 694 C C . ALA A 1 85 ? 9.738 1.168 -0.432 1.00 95.56 85 ALA A C 1
ATOM 696 O O . ALA A 1 85 ? 9.210 2.012 0.292 1.00 95.56 85 ALA A O 1
ATOM 697 N N . LEU A 1 86 ? 9.488 1.082 -1.740 1.00 95.94 86 LEU A N 1
ATOM 698 C CA . LEU A 1 86 ? 8.632 2.015 -2.468 1.00 95.94 86 LEU A CA 1
ATOM 699 C C . LEU A 1 86 ? 7.200 2.056 -1.907 1.00 95.94 86 LEU A C 1
ATOM 701 O O . LEU A 1 86 ? 6.631 3.124 -1.681 1.00 95.94 86 LEU A O 1
ATOM 705 N N . ALA A 1 87 ? 6.621 0.888 -1.625 1.00 96.81 87 ALA A N 1
ATOM 706 C CA . ALA A 1 87 ? 5.295 0.781 -1.030 1.00 96.81 87 ALA A CA 1
ATOM 707 C C . ALA A 1 87 ? 5.232 1.351 0.395 1.00 96.81 87 ALA A C 1
ATOM 709 O O . ALA A 1 87 ? 4.240 1.997 0.744 1.00 96.81 87 ALA A O 1
ATOM 710 N N . ARG A 1 88 ? 6.285 1.178 1.206 1.00 97.19 88 ARG A N 1
ATOM 711 C CA . ARG A 1 88 ? 6.378 1.798 2.539 1.00 97.19 88 ARG A CA 1
ATOM 712 C C . ARG A 1 88 ? 6.405 3.318 2.456 1.00 97.19 88 ARG A C 1
ATOM 714 O O . ARG A 1 88 ? 5.682 3.968 3.210 1.00 97.19 88 ARG A O 1
ATOM 721 N N . GLU A 1 89 ? 7.181 3.889 1.539 1.00 96.56 89 GLU A N 1
ATOM 722 C CA . GLU A 1 89 ? 7.189 5.341 1.325 1.00 96.56 89 GLU A CA 1
ATOM 723 C C . GLU A 1 89 ? 5.812 5.861 0.902 1.00 96.56 89 GLU A C 1
ATOM 725 O O . GLU A 1 89 ? 5.328 6.852 1.457 1.00 96.56 89 GLU A O 1
ATOM 730 N N . GLY A 1 90 ? 5.139 5.143 -0.003 1.00 96.12 90 GLY A N 1
ATOM 731 C CA . GLY A 1 90 ? 3.762 5.438 -0.395 1.00 96.12 90 GLY A CA 1
ATOM 732 C C . GLY A 1 90 ? 2.790 5.405 0.786 1.00 96.12 90 GLY A C 1
ATOM 733 O O . GLY A 1 90 ? 2.001 6.336 0.958 1.00 96.12 90 GLY A O 1
ATOM 734 N N . CYS A 1 91 ? 2.883 4.389 1.651 1.00 96.75 91 CYS A N 1
ATOM 735 C CA . CYS A 1 91 ? 2.076 4.307 2.872 1.00 96.75 91 CYS A CA 1
ATOM 736 C C . CYS A 1 91 ? 2.323 5.516 3.783 1.00 96.75 91 CYS A C 1
ATOM 738 O O . CYS A 1 91 ? 1.375 6.158 4.231 1.00 96.75 91 CYS A O 1
ATOM 740 N N . GLN A 1 92 ? 3.587 5.869 4.023 1.00 96.38 92 GLN A N 1
ATOM 741 C CA . GLN A 1 92 ? 3.948 7.010 4.865 1.00 96.38 92 GLN A CA 1
ATOM 742 C C . GLN A 1 92 ? 3.461 8.341 4.288 1.00 96.38 92 GLN A C 1
ATOM 744 O O . GLN A 1 92 ? 2.994 9.199 5.039 1.00 96.38 92 GLN A O 1
ATOM 749 N N . GLN A 1 93 ? 3.546 8.542 2.971 1.00 95.19 93 GLN A N 1
ATOM 750 C CA . GLN A 1 93 ? 3.032 9.756 2.340 1.00 95.19 93 GLN A CA 1
ATOM 751 C C . GLN A 1 93 ? 1.512 9.864 2.500 1.00 95.19 93 GLN A C 1
ATOM 753 O O . GLN A 1 93 ? 1.020 10.931 2.870 1.00 95.19 93 GLN A O 1
ATOM 758 N N . LEU A 1 94 ? 0.780 8.772 2.261 1.00 95.75 94 LEU A N 1
ATOM 759 C CA . LEU A 1 94 ? -0.672 8.734 2.440 1.00 95.75 94 LEU A CA 1
ATOM 760 C C . LEU A 1 94 ? -1.059 9.041 3.890 1.00 95.75 94 LEU A C 1
ATOM 762 O O . LEU A 1 94 ? -1.927 9.882 4.119 1.00 95.75 94 LEU A O 1
ATOM 766 N N . MET A 1 95 ? -0.366 8.447 4.866 1.00 95.25 95 MET A N 1
ATOM 767 C CA . MET A 1 95 ? -0.584 8.738 6.289 1.00 95.25 95 MET A CA 1
ATOM 768 C C . MET A 1 95 ? -0.303 10.208 6.634 1.00 95.25 95 MET A C 1
ATOM 770 O O . MET A 1 95 ? -1.127 10.851 7.280 1.00 95.25 95 MET A O 1
ATOM 774 N N . ARG A 1 96 ? 0.792 10.803 6.136 1.00 94.81 96 ARG A N 1
ATOM 775 C CA . ARG A 1 96 ? 1.069 12.247 6.316 1.00 94.81 96 ARG A CA 1
ATOM 776 C C . ARG A 1 96 ? -0.024 13.136 5.717 1.00 94.81 96 ARG A C 1
ATOM 778 O O . ARG A 1 96 ? -0.306 14.201 6.259 1.00 94.81 96 ARG A O 1
ATOM 785 N N . GLY A 1 97 ? -0.636 12.698 4.619 1.00 93.62 97 GLY A N 1
ATOM 786 C CA . GLY A 1 97 ? -1.783 13.351 3.987 1.00 93.62 97 GLY A CA 1
ATOM 787 C C . GLY A 1 97 ? -3.131 13.072 4.660 1.00 93.62 97 GLY A C 1
ATOM 788 O O . GLY A 1 97 ? -4.149 13.533 4.157 1.00 93.62 97 GLY A O 1
ATOM 789 N N . LYS A 1 98 ? -3.157 12.330 5.777 1.00 92.56 98 LYS A N 1
ATOM 790 C CA . LYS A 1 98 ? -4.373 11.860 6.465 1.00 92.56 98 LYS A CA 1
ATOM 791 C C . LYS A 1 98 ? -5.274 10.950 5.623 1.00 92.56 98 LYS A C 1
ATOM 793 O O . LYS A 1 98 ? -6.458 10.789 5.900 1.00 92.56 98 LYS A O 1
ATOM 798 N N . HIS A 1 99 ? -4.716 10.298 4.609 1.00 92.25 99 HIS A N 1
ATOM 799 C CA . HIS A 1 99 ? -5.403 9.292 3.798 1.00 92.25 99 HIS A CA 1
ATOM 800 C C . HIS A 1 99 ? -5.197 7.891 4.394 1.00 92.25 99 HIS A C 1
ATOM 802 O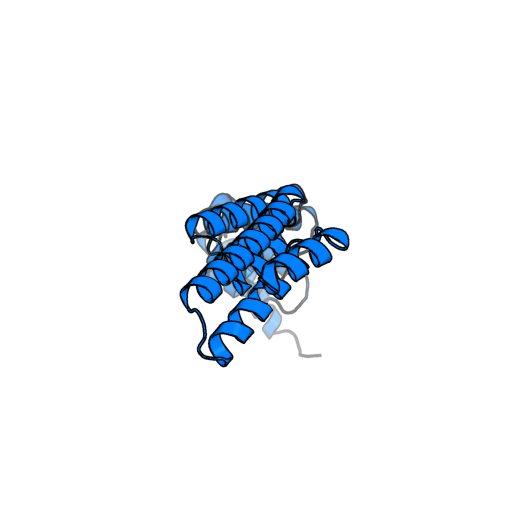 O . HIS A 1 99 ? -4.685 6.982 3.739 1.00 92.25 99 HIS A O 1
ATOM 808 N N . TYR A 1 100 ? -5.563 7.714 5.667 1.00 92.50 100 TYR A N 1
ATOM 809 C CA . TYR A 1 100 ? -5.219 6.519 6.448 1.00 92.50 100 TYR A CA 1
ATOM 810 C C . TYR A 1 100 ? -5.821 5.224 5.886 1.00 92.50 100 TYR A C 1
ATOM 812 O O . TYR A 1 100 ? -5.163 4.187 5.886 1.00 92.50 100 TYR A O 1
ATOM 820 N N . TYR A 1 101 ? -7.039 5.278 5.337 1.00 91.00 101 TYR A N 1
ATOM 821 C CA . TYR A 1 101 ? -7.664 4.105 4.716 1.00 91.00 101 TYR A CA 1
ATOM 822 C C . TYR A 1 101 ? -6.940 3.667 3.439 1.00 91.00 101 TYR A C 1
ATOM 824 O O . TYR A 1 101 ? -6.715 2.476 3.221 1.00 91.00 101 TYR A O 1
ATOM 832 N N . ASP A 1 102 ? -6.527 4.623 2.603 1.00 92.88 102 ASP A N 1
ATOM 833 C CA . ASP A 1 102 ? -5.745 4.320 1.406 1.00 92.88 102 ASP A CA 1
ATOM 834 C C . ASP A 1 102 ? -4.364 3.771 1.767 1.00 92.88 102 ASP A C 1
ATOM 836 O O . ASP A 1 102 ? -3.905 2.826 1.125 1.00 92.88 102 ASP A O 1
ATOM 840 N N . ALA A 1 103 ? -3.736 4.298 2.825 1.00 95.44 103 ALA A N 1
ATOM 841 C CA . ALA A 1 103 ? -2.491 3.754 3.361 1.00 95.44 103 ALA A CA 1
ATOM 842 C C . ALA A 1 103 ? -2.670 2.309 3.854 1.00 95.44 103 ALA A C 1
ATOM 844 O O . ALA A 1 103 ? -1.868 1.440 3.517 1.00 95.44 103 ALA A O 1
ATOM 845 N N . LEU A 1 104 ? -3.751 2.026 4.589 1.00 94.38 104 LEU A N 1
ATOM 846 C CA . LEU A 1 104 ? -4.082 0.681 5.062 1.00 94.38 104 LEU A CA 1
ATOM 847 C C . LEU A 1 104 ? -4.306 -0.289 3.895 1.00 94.38 104 LEU A C 1
ATOM 849 O O . LEU A 1 104 ? -3.801 -1.413 3.913 1.00 94.38 104 LEU A O 1
ATOM 853 N N . ARG A 1 105 ? -5.046 0.133 2.864 1.00 94.12 105 ARG A N 1
ATOM 854 C CA . ARG A 1 105 ? -5.269 -0.679 1.663 1.00 94.12 105 ARG A CA 1
ATOM 855 C C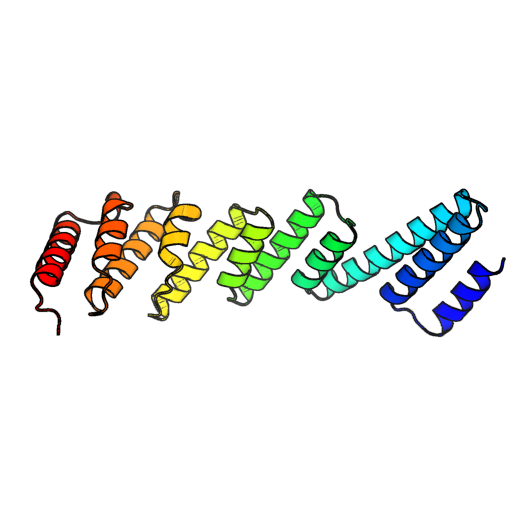 . ARG A 1 105 ? -3.955 -0.980 0.947 1.00 94.12 105 ARG A C 1
ATOM 857 O O . ARG A 1 105 ? -3.695 -2.144 0.656 1.00 94.12 105 ARG A O 1
ATOM 864 N N . LEU A 1 106 ? -3.121 0.034 0.721 1.00 95.00 106 LEU A N 1
ATOM 865 C CA . LEU A 1 106 ? -1.814 -0.136 0.087 1.00 95.00 106 LEU A CA 1
ATOM 866 C C . LEU A 1 106 ? -0.926 -1.101 0.886 1.00 95.00 106 LEU A C 1
ATOM 868 O O . LEU A 1 106 ? -0.339 -2.022 0.320 1.00 95.00 106 LEU A O 1
ATOM 872 N N . ALA A 1 107 ? -0.879 -0.941 2.208 1.00 95.56 107 ALA A N 1
ATOM 873 C CA . ALA A 1 107 ? -0.103 -1.809 3.082 1.00 95.56 107 ALA A CA 1
ATOM 874 C C . ALA A 1 107 ? -0.581 -3.270 3.034 1.00 95.56 107 ALA A C 1
ATOM 876 O O . ALA A 1 107 ? 0.239 -4.188 3.051 1.00 95.56 107 ALA A O 1
ATOM 877 N N . ARG A 1 108 ? -1.895 -3.506 2.926 1.00 94.25 108 ARG A N 1
ATOM 878 C CA . ARG A 1 108 ? -2.462 -4.851 2.738 1.00 94.25 108 ARG A CA 1
ATOM 879 C C . ARG A 1 108 ? -2.099 -5.438 1.374 1.00 94.25 108 ARG A C 1
ATOM 881 O O . ARG A 1 108 ? -1.654 -6.582 1.319 1.00 94.25 108 ARG A O 1
ATOM 888 N N . GLU A 1 109 ? -2.258 -4.668 0.297 1.00 93.81 109 GLU A N 1
ATOM 889 C CA . GLU A 1 109 ? -1.932 -5.097 -1.074 1.00 93.81 109 GLU A CA 1
ATOM 890 C C . GLU A 1 109 ? -0.456 -5.497 -1.216 1.00 93.81 109 GLU A C 1
ATOM 892 O O . GLU A 1 109 ? -0.141 -6.495 -1.862 1.00 93.81 109 GLU A O 1
ATOM 897 N N . GLU A 1 110 ? 0.443 -4.763 -0.560 1.00 93.50 110 GLU A N 1
ATOM 898 C CA . GLU A 1 110 ? 1.894 -4.971 -0.645 1.00 93.50 110 GLU A CA 1
ATOM 899 C C . GLU A 1 110 ? 2.461 -5.790 0.536 1.00 93.50 110 GLU A C 1
ATOM 901 O O . GLU A 1 110 ? 3.676 -5.957 0.676 1.00 93.50 110 GLU A O 1
ATOM 906 N N . SER A 1 111 ? 1.587 -6.365 1.375 1.00 93.44 111 SER A N 1
ATOM 907 C CA . SER A 1 111 ? 1.954 -7.227 2.512 1.00 93.44 111 SER A CA 1
ATOM 908 C C . SER A 1 111 ? 2.978 -6.581 3.464 1.00 93.44 111 SER A C 1
ATOM 910 O O . SER A 1 111 ? 4.035 -7.158 3.765 1.00 93.44 111 SER A O 1
ATOM 912 N N . LEU A 1 112 ? 2.654 -5.369 3.922 1.00 94.94 112 LEU A N 1
ATOM 913 C CA . LEU A 1 112 ? 3.410 -4.536 4.862 1.00 94.94 112 LEU A CA 1
ATOM 914 C C . LEU A 1 112 ? 2.677 -4.463 6.218 1.00 94.94 112 LEU A C 1
ATOM 916 O O . LEU A 1 112 ? 1.910 -3.527 6.453 1.00 94.94 112 LEU A O 1
ATOM 920 N N . PRO A 1 113 ? 2.844 -5.459 7.111 1.00 91.62 113 PRO A N 1
ATOM 921 C CA . PRO A 1 113 ? 2.068 -5.551 8.353 1.00 91.62 113 PRO A CA 1
ATOM 922 C C . PRO A 1 113 ? 2.371 -4.420 9.348 1.00 91.62 113 PRO A C 1
ATOM 924 O O . PRO A 1 113 ? 1.485 -3.990 10.081 1.00 91.62 113 PRO A O 1
ATOM 927 N N . ASP A 1 114 ? 3.607 -3.923 9.345 1.00 91.38 114 ASP A N 1
ATOM 928 C CA . ASP A 1 114 ? 4.062 -2.740 10.075 1.00 91.38 114 ASP A CA 1
ATOM 929 C C . ASP A 1 114 ? 3.262 -1.496 9.663 1.00 91.38 114 ASP A C 1
ATOM 931 O O . ASP A 1 114 ? 2.594 -0.883 10.497 1.00 91.38 114 ASP A O 1
ATOM 935 N N . CYS A 1 115 ? 3.246 -1.183 8.364 1.00 94.06 115 CYS A N 1
ATOM 936 C CA . CYS A 1 115 ? 2.493 -0.043 7.837 1.00 94.06 115 CYS A CA 1
ATOM 937 C C . CYS A 1 115 ? 0.977 -0.227 7.968 1.00 94.06 115 CYS A C 1
ATOM 939 O O . CYS A 1 115 ? 0.270 0.740 8.234 1.00 94.06 115 CYS A O 1
ATOM 941 N N . ALA A 1 116 ? 0.467 -1.452 7.802 1.00 93.94 116 ALA A N 1
ATOM 942 C CA . ALA A 1 116 ? -0.959 -1.736 7.934 1.00 93.94 116 ALA A CA 1
ATOM 943 C C . ALA A 1 116 ? -1.441 -1.463 9.362 1.00 93.94 116 ALA A C 1
ATOM 945 O O . ALA A 1 116 ? -2.482 -0.837 9.546 1.00 93.94 116 ALA A O 1
ATOM 946 N N . ARG A 1 117 ? -0.666 -1.873 10.373 1.00 90.81 117 ARG A N 1
ATOM 947 C CA . ARG A 1 117 ? -0.981 -1.584 11.774 1.00 90.81 117 ARG A CA 1
ATOM 948 C C . ARG A 1 117 ? -0.950 -0.086 12.059 1.00 90.81 117 ARG A C 1
ATOM 950 O O . ARG A 1 117 ? -1.891 0.424 12.656 1.00 90.81 117 ARG A O 1
ATOM 957 N N . GLU A 1 118 ? 0.099 0.613 11.636 1.00 92.19 118 GLU A N 1
ATOM 958 C CA . GLU A 1 118 ? 0.221 2.058 11.861 1.00 92.19 118 GLU A CA 1
ATOM 959 C C . GLU A 1 118 ? -0.937 2.831 11.208 1.00 92.19 118 GLU A C 1
ATOM 961 O O . GLU A 1 118 ? -1.604 3.631 11.866 1.00 92.19 118 GLU A O 1
ATOM 966 N N . ALA A 1 119 ? -1.242 2.524 9.944 1.00 93.38 119 ALA A N 1
ATOM 967 C CA . ALA A 1 119 ? -2.349 3.132 9.216 1.00 93.38 119 ALA A CA 1
ATOM 968 C C . ALA A 1 119 ? -3.707 2.802 9.847 1.00 93.38 119 ALA A C 1
ATOM 970 O O . ALA A 1 119 ? -4.576 3.669 9.904 1.00 93.38 119 ALA A O 1
ATOM 971 N N . ALA A 1 120 ? -3.892 1.576 10.349 1.00 91.12 120 ALA A N 1
ATOM 972 C CA . ALA A 1 120 ? -5.098 1.180 11.067 1.00 91.12 120 ALA A CA 1
ATOM 973 C C . ALA A 1 120 ? -5.296 2.007 12.342 1.00 91.12 120 ALA A C 1
ATOM 975 O O . ALA A 1 120 ? -6.382 2.546 12.532 1.00 91.12 120 ALA A O 1
ATOM 976 N N . VAL A 1 121 ? -4.266 2.150 13.184 1.00 89.00 121 VAL A N 1
ATOM 977 C CA . VAL A 1 121 ? -4.348 2.960 14.413 1.00 89.00 121 VAL A CA 1
ATOM 978 C C . VAL A 1 121 ? -4.754 4.395 14.075 1.00 89.00 121 VAL A C 1
ATOM 980 O O . VAL A 1 121 ? -5.764 4.871 14.588 1.00 89.00 121 VAL A O 1
ATOM 983 N N . GLN A 1 122 ? -4.048 5.039 13.140 1.00 89.88 122 GLN A N 1
ATOM 984 C CA . GLN A 1 122 ? -4.340 6.424 12.752 1.00 89.88 122 GLN A CA 1
ATOM 985 C C . GLN A 1 122 ? -5.733 6.573 12.123 1.00 89.88 122 GLN A C 1
ATOM 987 O O . GLN A 1 122 ? -6.452 7.524 12.426 1.00 89.88 122 GLN A O 1
ATOM 992 N N . TYR A 1 123 ? -6.151 5.616 11.286 1.00 89.00 123 TYR A N 1
ATOM 993 C CA . TYR A 1 123 ? -7.491 5.600 10.697 1.00 89.00 123 TYR A CA 1
ATOM 994 C C . TYR A 1 123 ? -8.575 5.560 11.769 1.00 89.00 123 TYR A C 1
ATOM 996 O O . TYR A 1 123 ? -9.552 6.308 11.679 1.00 89.00 123 TYR A O 1
ATOM 1004 N N . VAL A 1 124 ? -8.412 4.702 12.783 1.00 85.38 124 VAL A N 1
ATOM 1005 C CA . VAL A 1 124 ? -9.425 4.607 13.826 1.00 85.38 124 VAL A CA 1
ATOM 1006 C C . VAL A 1 124 ? -9.406 5.824 14.744 1.00 85.38 124 VAL A C 1
ATOM 1008 O O . VAL A 1 124 ? -10.474 6.340 15.049 1.00 85.38 124 VAL A O 1
ATOM 1011 N N . GLU A 1 125 ? -8.242 6.334 15.141 1.00 84.50 125 GLU A N 1
ATOM 1012 C CA . GLU A 1 125 ? -8.152 7.574 15.927 1.00 84.50 125 GLU A CA 1
ATOM 1013 C C . GLU A 1 125 ? -8.861 8.749 15.227 1.00 84.50 125 GLU A C 1
ATOM 1015 O O . GLU A 1 125 ? -9.633 9.481 15.854 1.00 84.50 125 GLU A O 1
ATOM 1020 N N . ASP A 1 126 ? -8.696 8.879 13.910 1.00 84.94 126 ASP A N 1
ATOM 1021 C CA . ASP A 1 126 ? -9.402 9.878 13.100 1.00 84.94 126 ASP A CA 1
ATOM 1022 C C . ASP A 1 126 ? -10.928 9.638 13.063 1.00 84.94 126 ASP A C 1
ATOM 1024 O O . ASP A 1 126 ? -11.721 10.573 13.195 1.00 84.94 126 ASP A O 1
ATOM 1028 N N . HIS A 1 127 ? -11.380 8.381 12.994 1.00 79.31 127 HIS A N 1
ATOM 1029 C CA . HIS A 1 127 ? -12.816 8.044 13.041 1.00 79.31 127 HIS A CA 1
ATOM 1030 C C . HIS A 1 127 ? -13.444 8.287 14.420 1.00 79.31 127 HIS A C 1
ATOM 1032 O O . HIS A 1 127 ? -14.577 8.765 14.513 1.00 79.31 127 HIS A O 1
ATOM 1038 N N . LEU A 1 128 ? -12.706 8.010 15.497 1.00 75.06 128 LEU A N 1
ATOM 1039 C CA . LEU A 1 128 ? -13.149 8.259 16.870 1.00 75.06 128 LEU A CA 1
ATOM 1040 C C . LEU A 1 128 ? -13.364 9.749 17.138 1.00 75.06 128 LEU A C 1
ATOM 1042 O O . LEU A 1 128 ? -14.293 10.119 17.852 1.00 75.06 128 LEU A O 1
ATOM 1046 N N . THR A 1 129 ? -12.534 10.613 16.554 1.00 75.56 129 THR A N 1
ATOM 1047 C CA . THR A 1 129 ? -12.670 12.068 16.723 1.00 75.56 129 THR A CA 1
ATOM 1048 C C . THR A 1 129 ? -13.785 12.671 15.868 1.00 75.56 129 THR A C 1
ATOM 1050 O O . THR A 1 129 ? -14.348 13.700 16.238 1.00 75.56 129 THR A O 1
ATOM 1053 N N . THR A 1 130 ? -14.153 12.033 14.755 1.00 69.38 130 THR A N 1
ATOM 1054 C CA . THR A 1 130 ? -15.129 12.567 13.788 1.00 69.38 130 THR A CA 1
ATOM 1055 C C . THR A 1 130 ? -16.545 11.996 13.929 1.00 69.38 130 THR A C 1
ATOM 1057 O O . THR A 1 130 ? -17.436 12.412 13.188 1.00 69.38 130 THR A O 1
ATOM 1060 N N . SER A 1 131 ? -16.787 11.097 14.896 1.00 61.56 131 SER A N 1
ATOM 1061 C CA . SER A 1 131 ? -18.098 10.465 15.173 1.00 61.56 131 SER A CA 1
ATOM 1062 C C . SER A 1 131 ? -18.739 9.785 13.955 1.00 61.56 131 SER A C 1
ATOM 1064 O O . SER A 1 131 ? -19.960 9.704 13.840 1.00 61.56 131 SER A O 1
ATOM 1066 N N . ARG A 1 132 ? -17.922 9.315 13.008 1.00 61.56 132 ARG A N 1
ATOM 1067 C CA . ARG A 1 132 ? -18.378 8.526 11.861 1.00 61.56 132 ARG A CA 1
ATOM 1068 C C . ARG A 1 132 ? -17.864 7.109 12.029 1.00 61.56 132 ARG A C 1
ATOM 1070 O O . ARG A 1 132 ? -16.689 6.853 11.791 1.00 61.56 132 ARG A O 1
ATOM 1077 N N . MET A 1 133 ? -18.726 6.188 12.444 1.00 64.75 133 MET A N 1
ATOM 1078 C CA . MET A 1 133 ? -18.380 4.769 12.454 1.00 64.75 133 MET A CA 1
ATOM 1079 C C . MET A 1 133 ? -18.471 4.186 11.040 1.00 64.75 133 MET A C 1
ATOM 1081 O O . MET A 1 133 ? -19.435 4.404 10.309 1.00 64.75 133 MET A O 1
ATOM 1085 N N . SER A 1 134 ? -17.430 3.447 10.651 1.00 66.50 134 SER A N 1
ATOM 1086 C CA . SER A 1 134 ? -17.359 2.692 9.398 1.00 66.50 134 SER A CA 1
ATOM 1087 C C . SER A 1 134 ? -17.590 1.208 9.681 1.00 66.50 134 SER A C 1
ATOM 1089 O O . SER A 1 134 ? -17.084 0.677 10.673 1.00 66.50 134 SER A O 1
ATOM 1091 N N . SER A 1 135 ? -18.295 0.512 8.784 1.00 67.00 135 SER A N 1
ATOM 1092 C CA . SER A 1 135 ? -18.506 -0.943 8.858 1.00 67.00 135 SER A CA 1
ATOM 1093 C C . SER A 1 135 ? -17.197 -1.742 8.883 1.00 67.00 135 SER A C 1
ATOM 1095 O O . SER A 1 135 ? -17.161 -2.867 9.380 1.00 67.00 135 SER A O 1
ATOM 1097 N N . ASP A 1 136 ? -16.109 -1.157 8.381 1.00 77.38 136 ASP A N 1
ATOM 1098 C CA . ASP A 1 136 ? -14.815 -1.826 8.247 1.00 77.38 136 ASP A CA 1
ATOM 1099 C C . ASP A 1 136 ? -14.028 -1.918 9.567 1.00 77.38 136 ASP A C 1
ATOM 1101 O O . ASP A 1 136 ? -13.058 -2.677 9.646 1.00 77.38 136 ASP A O 1
ATOM 1105 N N . LEU A 1 137 ? -14.446 -1.212 10.627 1.00 81.00 137 LEU A N 1
ATOM 1106 C CA . LEU A 1 137 ? -13.724 -1.166 11.908 1.00 81.00 137 LEU A CA 1
ATOM 1107 C C . LEU A 1 137 ? -13.627 -2.532 12.600 1.00 81.00 137 LEU A C 1
ATOM 1109 O O . LEU A 1 137 ? -12.578 -2.862 13.152 1.00 81.00 137 LEU A O 1
ATOM 1113 N N . LEU A 1 138 ? -14.664 -3.372 12.503 1.00 81.00 138 LEU A N 1
ATOM 1114 C CA . LEU A 1 138 ? -14.621 -4.739 13.039 1.00 81.00 138 LEU A CA 1
ATOM 1115 C C . LEU A 1 138 ? -13.545 -5.576 12.328 1.00 81.00 138 LEU A C 1
ATOM 1117 O O . LEU A 1 138 ? -12.805 -6.334 12.954 1.00 81.00 138 LEU A O 1
ATOM 1121 N N . GLY A 1 139 ? -13.432 -5.417 11.006 1.00 84.25 139 GLY A N 1
ATOM 1122 C CA . GLY A 1 139 ? -12.396 -6.067 10.207 1.00 84.25 139 GLY A CA 1
ATOM 1123 C C . GLY A 1 139 ? -10.994 -5.604 10.600 1.00 84.25 139 GLY A C 1
ATOM 1124 O O . GLY A 1 139 ? -10.085 -6.431 10.675 1.00 84.25 139 GLY A O 1
ATOM 1125 N N . ILE A 1 140 ? -10.849 -4.310 10.904 1.00 85.56 140 ILE A N 1
ATOM 1126 C CA . ILE A 1 140 ? -9.591 -3.713 11.363 1.00 85.56 140 ILE A CA 1
ATOM 1127 C C . ILE A 1 140 ? -9.183 -4.244 12.742 1.00 85.56 140 ILE A C 1
ATOM 1129 O O . ILE A 1 140 ? -8.033 -4.641 12.946 1.00 85.56 140 ILE A O 1
ATOM 1133 N N . LEU A 1 141 ? -10.132 -4.335 13.678 1.00 83.19 141 LEU A N 1
ATOM 1134 C CA . LEU A 1 141 ? -9.878 -4.895 15.007 1.00 83.19 141 LEU A CA 1
ATOM 1135 C C . LEU A 1 141 ? -9.372 -6.337 14.942 1.00 83.19 141 LEU A C 1
ATOM 1137 O O . LEU A 1 141 ? -8.418 -6.691 15.637 1.00 83.19 141 LEU A O 1
ATOM 1141 N N . ARG A 1 142 ? -9.994 -7.156 14.087 1.00 86.31 142 ARG A N 1
ATOM 1142 C CA . ARG A 1 142 ? -9.648 -8.574 13.920 1.00 86.31 142 ARG A CA 1
ATOM 1143 C C . ARG A 1 142 ? -8.249 -8.780 13.346 1.00 86.31 142 ARG A C 1
ATOM 1145 O O . ARG A 1 142 ? -7.556 -9.702 13.766 1.00 86.31 142 ARG A O 1
ATOM 1152 N N . ARG A 1 143 ? -7.857 -7.978 12.353 1.00 85.75 143 ARG A N 1
ATOM 1153 C CA . ARG A 1 143 ? -6.652 -8.234 11.547 1.00 85.75 143 ARG A CA 1
ATOM 1154 C C . ARG A 1 143 ? -5.438 -7.438 12.006 1.00 85.75 143 ARG A C 1
ATOM 1156 O O . ARG A 1 143 ? -4.357 -8.009 12.107 1.00 85.75 143 ARG A O 1
ATOM 1163 N N . GLU A 1 144 ? -5.595 -6.146 12.275 1.00 86.31 144 GLU A N 1
ATOM 1164 C CA . GLU A 1 144 ? -4.454 -5.245 12.473 1.00 86.31 144 GLU A CA 1
ATOM 1165 C C . GLU A 1 144 ? -4.213 -4.854 13.940 1.00 86.31 144 GLU A C 1
ATOM 1167 O O . GLU A 1 144 ? -3.086 -4.512 14.297 1.00 86.31 144 GLU A O 1
ATOM 1172 N N . LEU A 1 145 ? -5.223 -4.952 14.815 1.00 81.56 145 LEU A N 1
ATOM 1173 C CA . LEU A 1 145 ? -5.132 -4.491 16.213 1.00 81.56 145 LEU A CA 1
ATOM 1174 C C . LEU A 1 145 ? -5.048 -5.618 17.259 1.00 81.56 145 LEU A C 1
ATOM 1176 O O . LEU A 1 145 ? -5.122 -5.360 18.459 1.00 81.56 145 LEU A O 1
ATOM 1180 N N . HIS A 1 146 ? -4.836 -6.873 16.849 1.00 74.12 146 HIS A N 1
ATOM 1181 C CA . HIS A 1 146 ? -4.779 -8.015 17.777 1.00 74.12 146 HIS A CA 1
ATOM 1182 C C . HIS A 1 146 ? -3.692 -7.869 18.869 1.00 74.12 146 HIS A C 1
ATOM 1184 O O . HIS A 1 146 ? -3.841 -8.395 19.971 1.00 74.12 146 HIS A O 1
ATOM 1190 N N . GLY A 1 147 ? -2.595 -7.160 18.581 1.00 69.88 147 GLY A N 1
ATOM 1191 C CA . GLY A 1 147 ? -1.469 -6.964 19.503 1.00 69.88 147 GLY A CA 1
ATOM 1192 C C . GLY A 1 147 ? -1.467 -5.642 20.280 1.00 69.88 147 GLY A C 1
ATOM 1193 O O . GLY A 1 147 ? -0.501 -5.387 20.993 1.00 69.88 147 GLY A O 1
ATOM 1194 N N . ASP A 1 148 ? -2.482 -4.787 20.124 1.00 71.94 148 ASP A N 1
ATOM 1195 C CA . ASP A 1 148 ? -2.541 -3.464 20.760 1.00 71.94 148 ASP A CA 1
ATOM 1196 C C . ASP A 1 148 ? -3.730 -3.364 21.718 1.00 71.94 148 ASP A C 1
ATOM 1198 O O . ASP A 1 148 ? -4.831 -2.987 21.323 1.00 71.94 148 ASP A O 1
ATOM 1202 N N . SER A 1 149 ? -3.543 -3.764 22.979 1.00 75.19 149 SER A N 1
ATOM 1203 C CA . SER A 1 149 ? -4.673 -3.906 23.908 1.00 75.19 149 SER A CA 1
ATOM 1204 C C . SER A 1 149 ? -5.365 -2.577 24.219 1.00 75.19 149 SER A C 1
ATOM 1206 O O . SER A 1 149 ? -6.581 -2.559 24.397 1.00 75.19 149 SER A O 1
ATOM 1208 N N . ALA A 1 150 ? -4.621 -1.468 24.253 1.00 82.56 150 ALA A N 1
ATOM 1209 C CA . ALA A 1 150 ? -5.163 -0.155 24.583 1.00 82.56 150 ALA A CA 1
ATOM 1210 C C . ALA A 1 150 ? -6.002 0.401 23.430 1.00 82.56 150 ALA A C 1
ATOM 1212 O O . ALA A 1 150 ? -7.179 0.712 23.633 1.00 82.56 150 ALA A O 1
ATOM 1213 N N . VAL A 1 151 ? -5.432 0.447 22.218 1.00 81.12 151 VAL A N 1
ATOM 1214 C CA . VAL A 1 151 ? -6.153 0.931 21.034 1.00 81.12 151 VAL A CA 1
ATOM 1215 C C . VAL A 1 151 ? -7.338 0.016 20.753 1.00 81.12 151 VAL A C 1
ATOM 1217 O O . VAL A 1 151 ? -8.466 0.493 20.671 1.00 81.12 151 VAL A O 1
ATOM 1220 N N . ARG A 1 152 ? -7.141 -1.309 20.725 1.00 86.50 152 ARG A N 1
ATOM 1221 C CA . ARG A 1 152 ? -8.232 -2.275 20.515 1.00 86.50 152 ARG A CA 1
ATOM 1222 C C . ARG A 1 152 ? -9.391 -2.052 21.482 1.00 86.50 152 ARG A C 1
ATOM 1224 O O . ARG A 1 152 ? -10.539 -2.012 21.047 1.00 86.50 152 ARG A O 1
ATOM 1231 N N . LYS A 1 153 ? -9.103 -1.865 22.774 1.00 87.06 153 LYS A N 1
ATOM 1232 C CA . LYS A 1 153 ? -10.127 -1.628 23.796 1.00 87.06 153 LYS A CA 1
ATOM 1233 C C . LYS A 1 153 ? -10.862 -0.311 23.586 1.00 87.06 153 LYS A C 1
ATOM 1235 O O . LYS A 1 153 ? -12.082 -0.276 23.725 1.00 87.06 153 LYS A O 1
ATOM 1240 N N . GLN A 1 154 ? -10.148 0.757 23.241 1.00 85.56 154 GLN A N 1
ATOM 1241 C CA . GLN A 1 154 ? -10.752 2.057 22.956 1.00 85.56 154 GLN A CA 1
ATOM 1242 C C . GLN A 1 154 ? -11.696 1.983 21.750 1.00 85.56 154 GLN A C 1
ATOM 1244 O O . GLN A 1 154 ? -12.837 2.432 21.838 1.00 85.56 154 GLN A O 1
ATOM 1249 N N . VAL A 1 155 ? -11.251 1.361 20.657 1.00 85.00 155 VAL A N 1
ATOM 1250 C CA . VAL A 1 155 ? -12.053 1.192 19.439 1.00 85.00 155 VAL A CA 1
ATOM 1251 C C . VAL A 1 155 ? -13.272 0.316 19.692 1.00 85.00 155 VAL A C 1
ATOM 1253 O O . VAL A 1 155 ? -14.384 0.709 19.352 1.00 85.00 155 VAL A O 1
ATOM 1256 N N . ALA A 1 156 ? -13.087 -0.846 20.324 1.00 87.50 156 ALA A N 1
ATOM 1257 C CA . ALA A 1 156 ? -14.181 -1.764 20.622 1.00 87.50 156 ALA A CA 1
ATOM 1258 C C . ALA A 1 156 ? -15.255 -1.091 21.494 1.00 87.50 156 ALA A C 1
ATOM 1260 O O . ALA A 1 156 ? -16.446 -1.230 21.228 1.00 87.50 156 ALA A O 1
ATOM 1261 N N . ARG A 1 157 ? -14.852 -0.291 22.488 1.00 87.62 157 ARG A N 1
ATOM 1262 C CA . ARG A 1 157 ? -15.787 0.470 23.332 1.00 87.62 157 ARG A CA 1
ATOM 1263 C C . ARG A 1 157 ? -16.499 1.593 22.592 1.00 87.62 157 ARG A C 1
ATOM 1265 O O . ARG A 1 157 ? -17.680 1.811 22.833 1.00 87.62 157 ARG A O 1
ATOM 1272 N N . ALA A 1 158 ? -15.815 2.290 21.692 1.00 83.94 158 ALA A N 1
ATOM 1273 C CA . ALA A 1 158 ? -16.451 3.320 20.883 1.00 83.94 158 ALA A CA 1
ATOM 1274 C C . ALA A 1 158 ? -17.471 2.730 19.903 1.00 83.94 158 ALA A C 1
ATOM 1276 O O . ALA A 1 158 ? -18.580 3.242 19.807 1.00 83.94 158 ALA A O 1
ATOM 1277 N N . MET A 1 159 ? -17.132 1.613 19.250 1.00 83.75 159 MET A N 1
ATOM 1278 C CA . MET A 1 159 ? -18.073 0.862 18.415 1.00 83.75 159 MET A CA 1
ATOM 1279 C C . MET A 1 159 ? -19.282 0.384 19.222 1.00 83.75 159 MET A C 1
ATOM 1281 O O . MET A 1 159 ? -20.408 0.486 18.754 1.00 83.75 159 MET A O 1
ATOM 1285 N N . PHE A 1 160 ? -19.061 -0.107 20.444 1.00 87.12 160 PHE A N 1
ATOM 1286 C CA . PHE A 1 160 ? -20.143 -0.497 21.343 1.00 87.12 160 PHE A CA 1
ATOM 1287 C C . PHE A 1 160 ? -21.056 0.685 21.677 1.00 87.12 160 PHE A C 1
ATOM 1289 O O . PHE A 1 160 ? -22.268 0.573 21.535 1.00 87.12 160 PHE A O 1
ATOM 1296 N N . ALA A 1 161 ? -20.488 1.825 22.080 1.00 84.88 161 ALA A N 1
ATOM 1297 C CA . ALA A 1 161 ? -21.263 3.020 22.405 1.00 84.88 161 ALA A CA 1
ATOM 1298 C C . ALA A 1 161 ? -22.089 3.510 21.205 1.00 84.88 161 ALA A C 1
ATOM 1300 O O . ALA A 1 161 ? -23.264 3.827 21.365 1.00 84.88 161 ALA A O 1
ATOM 1301 N N . ASP A 1 162 ? -21.502 3.517 20.009 1.00 81.25 162 ASP A N 1
ATOM 1302 C CA . ASP A 1 162 ? -22.185 3.887 18.768 1.00 81.25 162 ASP A CA 1
ATOM 1303 C C . ASP A 1 162 ? -23.359 2.945 18.457 1.00 81.25 162 ASP A C 1
ATOM 1305 O O . ASP A 1 162 ? -24.490 3.398 18.283 1.00 81.25 162 ASP A O 1
ATOM 1309 N N . MET A 1 163 ? -23.128 1.628 18.504 1.00 82.25 163 MET A N 1
ATOM 1310 C CA . MET A 1 163 ? -24.164 0.616 18.261 1.00 82.25 163 MET A CA 1
ATOM 1311 C C . MET A 1 163 ? -25.286 0.627 19.309 1.00 82.25 163 MET A C 1
ATOM 1313 O O . MET A 1 163 ? -26.408 0.250 18.992 1.00 82.25 163 MET A O 1
ATOM 1317 N N . VAL A 1 164 ? -25.005 1.028 20.554 1.00 82.75 164 VAL A N 1
ATOM 1318 C CA . VAL A 1 164 ? -26.026 1.173 21.608 1.00 82.75 164 VAL A CA 1
ATOM 1319 C C . VAL A 1 164 ? -26.845 2.452 21.419 1.00 82.75 164 VAL A C 1
ATOM 1321 O O . VAL A 1 164 ? -28.053 2.447 21.653 1.00 82.75 164 VAL A O 1
ATOM 1324 N N . CYS A 1 165 ? -26.203 3.551 21.016 1.00 78.44 165 CYS A N 1
ATOM 1325 C CA . CYS A 1 165 ? -26.852 4.852 20.846 1.00 78.44 165 CYS A CA 1
ATOM 1326 C C . CYS A 1 165 ? -27.673 4.956 19.553 1.00 78.44 165 CYS A C 1
ATOM 1328 O O . CYS A 1 165 ? -28.633 5.728 19.503 1.00 78.44 165 CYS A O 1
ATOM 1330 N N . HIS A 1 166 ? -27.314 4.210 18.508 1.00 71.38 166 HIS A N 1
ATOM 1331 C CA . HIS A 1 166 ? -28.033 4.213 17.239 1.00 71.38 166 HIS A CA 1
ATOM 1332 C C . HIS A 1 166 ? -29.030 3.049 17.170 1.00 71.38 166 HIS A C 1
ATOM 1334 O O . HIS A 1 166 ? -28.648 1.887 17.170 1.00 71.38 166 HIS A O 1
ATOM 1340 N N . GLU A 1 167 ? -30.330 3.364 17.073 1.00 56.47 167 GLU A N 1
ATOM 1341 C CA . GLU A 1 167 ? -31.454 2.400 17.057 1.00 56.47 167 GLU A CA 1
ATOM 1342 C C . GLU A 1 167 ? -31.513 1.476 15.819 1.00 56.47 167 GLU A C 1
ATOM 1344 O O . GLU A 1 167 ? -32.530 0.826 15.563 1.00 56.47 167 GLU A O 1
ATOM 1349 N N . THR A 1 168 ? -30.462 1.433 15.005 1.00 55.44 168 THR A N 1
ATOM 1350 C CA . THR A 1 168 ? -30.394 0.584 13.818 1.00 55.44 168 THR A CA 1
ATOM 1351 C C . THR A 1 168 ? -30.028 -0.848 14.201 1.00 55.44 168 THR A C 1
ATOM 1353 O O . THR A 1 168 ? -29.242 -1.055 15.115 1.00 55.44 168 THR A O 1
ATOM 1356 N N . ASN A 1 169 ? -30.608 -1.823 13.482 1.00 60.47 169 ASN A N 1
ATOM 1357 C CA . ASN A 1 169 ? -30.493 -3.285 13.653 1.00 60.47 169 ASN A CA 1
ATOM 1358 C C . ASN A 1 169 ? -29.037 -3.809 13.709 1.00 60.47 169 ASN A C 1
ATOM 1360 O O . ASN A 1 169 ? -28.548 -4.464 12.781 1.00 60.47 169 ASN A O 1
ATOM 1364 N N . HIS A 1 170 ? -28.304 -3.485 14.764 1.00 68.38 170 HIS A N 1
ATOM 1365 C CA . HIS A 1 170 ? -26.911 -3.853 14.980 1.00 68.38 170 HIS A CA 1
ATOM 1366 C C . HIS A 1 170 ? -26.762 -4.762 16.197 1.00 68.38 170 HIS A C 1
ATOM 1368 O O . HIS A 1 170 ? -25.640 -5.067 16.582 1.00 68.38 170 HIS A O 1
ATOM 1374 N N . GLU A 1 171 ? -27.856 -5.259 16.781 1.00 72.69 171 GLU A N 1
ATOM 1375 C CA . GLU A 1 171 ? -27.825 -6.086 17.992 1.00 72.69 171 GLU A CA 1
ATOM 1376 C C . GLU A 1 171 ? -27.057 -7.398 17.774 1.00 72.69 171 GLU A C 1
ATOM 1378 O O . GLU A 1 171 ? -26.365 -7.887 18.671 1.00 72.69 171 GLU A O 1
ATOM 1383 N N . ASP A 1 172 ? -27.119 -7.955 16.562 1.00 74.75 172 ASP A N 1
ATOM 1384 C CA . ASP A 1 172 ? -26.307 -9.115 16.189 1.00 74.75 172 ASP A CA 1
ATOM 1385 C C . ASP A 1 172 ? -24.817 -8.766 16.075 1.00 74.75 172 ASP A C 1
ATOM 1387 O O . ASP A 1 172 ? -23.974 -9.543 16.522 1.00 74.75 172 ASP A O 1
ATOM 1391 N N . HIS A 1 173 ? -24.476 -7.584 15.556 1.00 79.62 173 HIS A N 1
ATOM 1392 C CA . HIS A 1 173 ? -23.090 -7.111 15.508 1.00 79.62 173 HIS A CA 1
ATOM 1393 C C . HIS A 1 173 ? -22.551 -6.740 16.895 1.00 79.62 173 HIS A C 1
ATOM 1395 O O . HIS A 1 173 ? -21.371 -6.963 17.159 1.00 79.62 173 HIS A O 1
ATOM 1401 N N . LEU A 1 174 ? -23.409 -6.253 17.794 1.00 85.06 174 LEU A N 1
ATOM 1402 C CA . LEU A 1 174 ? -23.066 -5.916 19.172 1.00 85.06 174 LEU A CA 1
ATOM 1403 C C . LEU A 1 174 ? -22.629 -7.164 19.951 1.00 85.06 174 LEU A C 1
ATOM 1405 O O . LEU A 1 174 ? -21.585 -7.152 20.601 1.00 85.06 174 LEU A O 1
ATOM 1409 N N . LEU A 1 175 ? -23.373 -8.273 19.841 1.00 85.75 175 LEU A N 1
ATOM 1410 C CA . LEU A 1 175 ? -22.963 -9.534 20.469 1.00 85.75 175 LEU A CA 1
ATOM 1411 C C . LEU A 1 175 ? -21.693 -10.120 19.853 1.00 85.75 175 LEU A C 1
ATOM 1413 O O . LEU A 1 175 ? -20.884 -10.688 20.581 1.00 85.75 175 LEU A O 1
ATOM 1417 N N . VAL A 1 176 ? -21.504 -9.991 18.538 1.00 87.50 176 VAL A N 1
ATOM 1418 C CA . VAL A 1 176 ? -20.259 -10.423 17.885 1.00 87.50 176 VAL A CA 1
ATOM 1419 C C . VAL A 1 176 ? -19.074 -9.620 18.422 1.00 87.50 176 VAL A C 1
ATOM 1421 O O . VAL A 1 176 ? -18.066 -10.206 18.806 1.00 87.50 176 VAL A O 1
ATOM 1424 N N . LEU A 1 177 ? -19.212 -8.296 18.518 1.00 87.81 177 LEU A N 1
ATOM 1425 C CA . LEU A 1 177 ? -18.186 -7.406 19.056 1.00 87.81 177 LEU A CA 1
ATOM 1426 C C . LEU A 1 177 ? -17.830 -7.765 20.508 1.00 87.81 177 LEU A C 1
ATOM 1428 O O . LEU A 1 177 ? -16.655 -7.942 20.825 1.00 87.81 177 LEU A O 1
ATOM 1432 N N . VAL A 1 178 ? -18.827 -7.914 21.384 1.00 89.44 178 VAL A N 1
ATOM 1433 C CA . VAL A 1 178 ? -18.597 -8.264 22.797 1.00 89.44 178 VAL A CA 1
ATOM 1434 C C . VAL A 1 178 ? -18.041 -9.679 22.951 1.00 89.44 178 VAL A C 1
ATOM 1436 O O . VAL A 1 178 ? -17.167 -9.902 23.786 1.00 89.44 178 VAL A O 1
ATOM 1439 N N . GLY A 1 179 ? -18.527 -10.636 22.159 1.00 89.12 179 GLY A N 1
ATOM 1440 C CA . GLY A 1 179 ? -18.089 -12.028 22.219 1.00 89.12 179 GLY A CA 1
ATOM 1441 C C . GLY A 1 179 ? -16.645 -12.217 21.758 1.00 89.12 179 GLY A C 1
ATOM 1442 O O . GLY A 1 179 ? -15.871 -12.893 22.432 1.00 89.12 179 GLY A O 1
ATOM 1443 N N . GLU A 1 180 ? -16.261 -11.602 20.637 1.00 88.88 180 GLU A N 1
ATOM 1444 C CA . GLU A 1 180 ? -14.908 -11.727 20.078 1.00 88.88 180 GLU A CA 1
ATOM 1445 C C . GLU A 1 180 ? -13.860 -10.930 20.860 1.00 88.88 180 GLU A C 1
ATOM 1447 O O . GLU A 1 180 ? -12.712 -11.358 20.961 1.00 88.88 180 GLU A O 1
ATOM 1452 N N . PHE A 1 181 ? -14.248 -9.791 21.437 1.00 89.25 181 PHE A N 1
ATOM 1453 C CA . PHE A 1 181 ? -13.342 -8.882 22.143 1.00 89.25 181 PHE A CA 1
ATOM 1454 C C . PHE A 1 181 ? -13.706 -8.764 23.623 1.00 89.25 181 PHE A C 1
ATOM 1456 O O . PHE A 1 181 ? -13.719 -7.671 24.189 1.00 89.25 181 PHE A O 1
ATOM 1463 N N . ARG A 1 182 ? -14.035 -9.892 24.264 1.00 89.75 182 ARG A N 1
ATOM 1464 C CA . ARG A 1 182 ? -14.588 -9.925 25.626 1.00 89.75 182 ARG A CA 1
ATOM 1465 C C . ARG A 1 182 ? -13.736 -9.194 26.662 1.00 89.75 182 ARG A C 1
ATOM 1467 O O . ARG A 1 182 ? -14.282 -8.544 27.549 1.00 89.75 182 ARG A O 1
ATOM 1474 N N . ASP A 1 183 ? -12.417 -9.266 26.520 1.00 88.75 183 ASP A N 1
ATOM 1475 C CA . ASP A 1 183 ? -11.422 -8.607 27.373 1.00 88.75 183 ASP A CA 1
ATOM 1476 C C . ASP A 1 183 ? -11.475 -7.065 27.312 1.00 88.75 183 ASP A C 1
ATOM 1478 O O . ASP A 1 183 ? -10.958 -6.370 28.193 1.00 88.75 183 ASP A O 1
ATOM 1482 N N . CYS A 1 184 ? -12.127 -6.511 26.289 1.00 88.56 184 CYS A N 1
ATOM 1483 C CA . CYS A 1 184 ? -12.323 -5.075 26.125 1.00 88.56 184 CYS A CA 1
ATOM 1484 C C . CYS A 1 184 ? -13.523 -4.540 26.931 1.00 88.56 184 CYS A C 1
ATOM 1486 O O . CYS A 1 184 ? -13.592 -3.332 27.195 1.00 88.56 184 CYS A O 1
ATOM 1488 N N . PHE A 1 185 ? -14.425 -5.418 27.379 1.00 90.44 185 PHE A N 1
ATOM 1489 C CA . PHE A 1 185 ? -15.706 -5.064 27.994 1.00 90.44 185 PHE A CA 1
ATOM 1490 C C . PHE A 1 185 ? -15.818 -5.555 29.442 1.00 90.44 185 PHE A C 1
ATOM 1492 O O . PHE A 1 185 ? -15.252 -6.574 29.824 1.00 90.44 185 PHE A O 1
ATOM 1499 N N . SER A 1 186 ? -16.568 -4.821 30.253 1.00 91.38 186 SER A N 1
ATOM 1500 C CA . SER A 1 186 ? -17.000 -5.212 31.597 1.00 91.38 186 SER A CA 1
ATOM 1501 C C . SER A 1 186 ? -18.167 -6.202 31.544 1.00 91.38 186 SER A C 1
ATOM 1503 O O . SER A 1 186 ? -18.764 -6.419 30.488 1.00 91.38 186 SER A O 1
ATOM 1505 N N . ASP A 1 187 ? -18.496 -6.825 32.675 1.00 92.25 187 ASP A N 1
ATOM 1506 C CA . ASP A 1 187 ? -19.659 -7.718 32.781 1.00 92.25 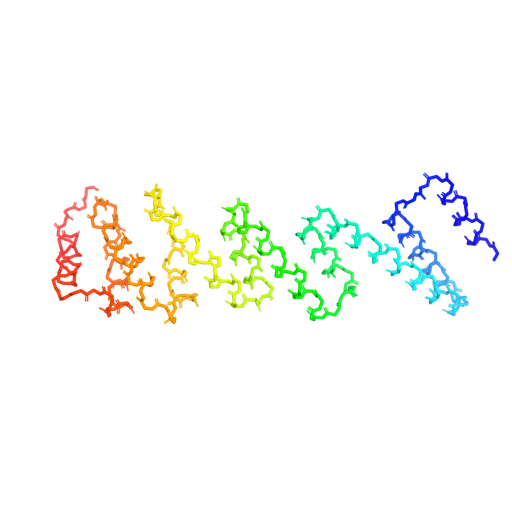187 ASP A CA 1
ATOM 1507 C C . ASP A 1 187 ? -20.968 -6.965 32.530 1.00 92.25 187 ASP A C 1
ATOM 1509 O O . ASP A 1 187 ? -21.800 -7.428 31.757 1.00 92.25 187 ASP A O 1
ATOM 1513 N N . ALA A 1 188 ? -21.087 -5.744 33.056 1.00 92.31 188 ALA A N 1
ATOM 1514 C CA . ALA A 1 188 ? -22.248 -4.887 32.831 1.00 92.31 188 ALA A CA 1
ATOM 1515 C C . ALA A 1 188 ? -22.448 -4.525 31.345 1.00 92.31 188 ALA A C 1
ATOM 1517 O O . ALA A 1 188 ? -23.573 -4.529 30.852 1.00 92.31 188 ALA A O 1
ATOM 1518 N N . GLU A 1 189 ? -21.367 -4.238 30.608 1.00 91.19 189 GLU A N 1
ATOM 1519 C CA . GLU A 1 189 ? -21.441 -3.971 29.160 1.00 91.19 189 GLU A CA 1
ATOM 1520 C C . GLU A 1 189 ? -21.889 -5.217 28.377 1.00 91.19 189 GLU A C 1
ATOM 1522 O O . GLU A 1 189 ? -22.671 -5.109 27.431 1.00 91.19 189 GLU A O 1
ATOM 1527 N N . ALA A 1 190 ? -21.445 -6.408 28.788 1.00 89.69 190 ALA A N 1
ATOM 1528 C CA . ALA A 1 190 ? -21.863 -7.656 28.157 1.00 89.69 190 ALA A CA 1
ATOM 1529 C C . ALA A 1 190 ? -23.334 -7.998 28.441 1.00 89.69 190 ALA A C 1
ATOM 1531 O O . ALA A 1 190 ? -24.072 -8.357 27.522 1.00 89.69 190 ALA A O 1
ATOM 1532 N N . GLU A 1 191 ? -23.785 -7.819 29.683 1.00 91.19 191 GLU A N 1
ATOM 1533 C CA . GLU A 1 191 ? -25.190 -7.994 30.066 1.00 91.19 191 GLU A CA 1
ATOM 1534 C C . GLU A 1 191 ? -26.107 -7.017 29.323 1.00 91.19 191 GLU A C 1
ATOM 1536 O O . GLU A 1 191 ? -27.173 -7.413 28.843 1.00 91.19 191 GLU A O 1
ATOM 1541 N N . LEU A 1 192 ? -25.679 -5.760 29.160 1.00 89.31 192 LEU A N 1
ATOM 1542 C CA . LEU A 1 192 ? -26.412 -4.771 28.373 1.00 89.31 192 LEU A CA 1
ATOM 1543 C C . LEU A 1 192 ? -26.575 -5.229 26.918 1.00 89.31 192 LEU A C 1
ATOM 1545 O O . LEU A 1 192 ? -27.670 -5.124 26.366 1.00 89.31 192 LEU A O 1
ATOM 1549 N N . ALA A 1 193 ? -25.525 -5.781 26.305 1.00 87.88 193 ALA A N 1
ATOM 1550 C CA . ALA A 1 193 ? -25.601 -6.276 24.933 1.00 87.88 193 ALA A CA 1
ATOM 1551 C C . ALA A 1 193 ? -26.606 -7.424 24.770 1.00 87.88 193 ALA A C 1
ATOM 1553 O O . ALA A 1 193 ? -27.398 -7.445 23.822 1.00 87.88 193 ALA A O 1
ATOM 1554 N N . GLU A 1 194 ? -26.615 -8.366 25.715 1.00 88.00 194 GLU A N 1
ATOM 1555 C CA . GLU A 1 194 ? -27.599 -9.446 25.730 1.00 88.00 194 GLU A CA 1
ATOM 1556 C C . GLU A 1 194 ? -29.022 -8.935 25.943 1.00 88.00 194 GLU A C 1
ATOM 1558 O O . GLU A 1 194 ? -29.950 -9.394 25.269 1.00 88.00 194 GLU A O 1
ATOM 1563 N N . PHE A 1 195 ? -29.200 -7.990 26.869 1.00 87.81 195 PHE A N 1
ATOM 1564 C CA . PHE A 1 195 ? -30.489 -7.372 27.143 1.00 87.81 195 PHE A CA 1
ATOM 1565 C C . PHE A 1 195 ? -31.048 -6.688 25.894 1.00 87.81 195 PHE A C 1
ATOM 1567 O O . PHE A 1 195 ? -32.191 -6.953 25.520 1.00 87.81 195 PHE A O 1
ATOM 1574 N N . LEU A 1 196 ? -30.235 -5.882 25.204 1.00 85.56 196 LEU A N 1
ATOM 1575 C CA . LEU A 1 196 ? -30.638 -5.187 23.980 1.00 85.56 196 LEU A CA 1
ATOM 1576 C C . LEU A 1 196 ? -31.056 -6.169 22.880 1.00 85.56 196 LEU A C 1
ATOM 1578 O O . LEU A 1 196 ? -32.101 -5.980 22.260 1.00 85.56 196 LEU A O 1
ATOM 1582 N N . LYS A 1 197 ? -30.325 -7.277 22.695 1.00 83.62 197 LYS A N 1
ATOM 1583 C CA . LYS A 1 197 ? -30.722 -8.316 21.733 1.00 83.62 197 LYS A CA 1
ATOM 1584 C C . LYS A 1 197 ? -32.048 -8.988 22.094 1.00 83.62 197 LYS A C 1
ATOM 1586 O O . LYS A 1 197 ? -32.840 -9.292 21.201 1.00 83.62 197 LYS A O 1
ATOM 1591 N N . ARG A 1 198 ? -32.296 -9.267 23.378 1.00 84.62 198 ARG A N 1
ATOM 1592 C CA . ARG A 1 198 ? -33.579 -9.840 23.831 1.00 84.62 198 ARG A CA 1
ATOM 1593 C C . ARG A 1 198 ? -34.716 -8.846 23.591 1.00 84.62 198 ARG A C 1
ATOM 1595 O O . ARG A 1 198 ? -35.699 -9.205 22.954 1.00 84.62 198 ARG A O 1
ATOM 1602 N N . ALA A 1 199 ? -34.523 -7.588 23.982 1.00 83.00 199 ALA A N 1
ATOM 1603 C CA . ALA A 1 199 ? -35.490 -6.517 23.767 1.00 83.00 199 ALA A CA 1
ATOM 1604 C C . ALA A 1 199 ? -35.812 -6.298 22.277 1.00 83.00 199 ALA A C 1
ATOM 1606 O O . ALA A 1 199 ? -36.962 -6.034 21.931 1.00 83.00 199 ALA A O 1
ATOM 1607 N N . ALA A 1 200 ? -34.832 -6.455 21.383 1.00 78.25 200 ALA A N 1
ATOM 1608 C CA . ALA A 1 200 ? -35.044 -6.374 19.939 1.00 78.25 200 ALA A CA 1
ATOM 1609 C C . ALA A 1 200 ? -35.892 -7.533 19.383 1.00 78.25 200 ALA A C 1
ATOM 1611 O O . ALA A 1 200 ? -36.697 -7.316 18.479 1.00 78.25 200 ALA A O 1
ATOM 1612 N N . LYS A 1 201 ? -35.771 -8.751 19.935 1.00 75.81 201 LYS A N 1
ATOM 1613 C CA . LYS A 1 201 ? -36.611 -9.902 19.543 1.00 75.81 201 LYS A CA 1
ATOM 1614 C C . LYS A 1 201 ? -38.078 -9.729 19.933 1.00 75.81 201 LYS A C 1
ATOM 1616 O O . LYS A 1 201 ? -38.945 -10.217 19.213 1.00 75.81 201 LYS A O 1
ATOM 1621 N N . ASP A 1 202 ? -38.331 -9.026 21.032 1.00 73.50 202 ASP A N 1
ATOM 1622 C CA . ASP A 1 202 ? -39.678 -8.782 21.552 1.00 73.50 202 ASP A CA 1
ATOM 1623 C C . ASP A 1 202 ? -40.348 -7.545 20.918 1.00 73.50 202 ASP A C 1
ATOM 1625 O O . ASP A 1 202 ? -41.523 -7.270 21.179 1.00 73.50 202 ASP A O 1
ATOM 1629 N N . ARG A 1 203 ? -39.646 -6.801 20.044 1.00 68.69 203 ARG A N 1
ATOM 1630 C CA . ARG A 1 203 ? -40.253 -5.706 19.273 1.00 68.69 203 ARG A CA 1
ATOM 1631 C C . ARG A 1 203 ? -41.216 -6.283 18.223 1.00 68.69 203 ARG A C 1
ATOM 1633 O O . ARG A 1 203 ? -40.795 -7.077 17.378 1.00 68.69 203 ARG A O 1
ATOM 1640 N N . PRO A 1 204 ? -42.498 -5.869 18.206 1.00 57.28 204 PRO A N 1
ATOM 1641 C CA . PRO A 1 204 ? -43.414 -6.275 17.149 1.00 57.28 204 PRO A CA 1
ATOM 1642 C C . PRO A 1 204 ? -42.887 -5.760 15.807 1.00 57.28 204 PRO A C 1
ATOM 1644 O O . PRO A 1 204 ? -42.618 -4.565 15.664 1.00 57.28 204 PRO A O 1
ATOM 1647 N N . ARG A 1 205 ? -42.729 -6.663 14.830 1.00 54.31 205 ARG A N 1
ATOM 1648 C CA . ARG A 1 205 ? -42.397 -6.295 13.447 1.00 54.31 205 ARG A CA 1
ATOM 1649 C C . ARG A 1 205 ? -43.501 -5.369 12.934 1.00 54.31 205 ARG A C 1
ATOM 1651 O O . ARG A 1 205 ? -44.631 -5.822 12.761 1.00 54.31 205 ARG A O 1
ATOM 1658 N N . ARG A 1 206 ? -43.184 -4.082 12.791 1.00 47.53 206 ARG A N 1
ATOM 1659 C CA . ARG A 1 206 ? -44.044 -3.103 12.121 1.00 47.53 206 ARG A CA 1
ATOM 1660 C C . ARG A 1 206 ? -43.944 -3.260 10.614 1.00 47.53 206 ARG A C 1
ATOM 1662 O O . ARG A 1 206 ? -42.825 -3.560 10.142 1.00 47.53 206 ARG A O 1
#

Organism: NCBI:txid2750080

Foldseek 3Di:
DVLVVVLVVVVVVDPQLQVLLVSLQVVLVVCVVVVHDPVSSVVSNVSSLVSLVVVLVVCVVVLVLVVSLVSCVVVVNDDLVVNLVSLLSNLVVCVVVVVLVVSLVSCVVSVPLVSNLVSLLSVLVVCLVVVDDDPCNVVSLVRNCVPPLVSSLVSLVSVLVSLVVDPPPCLVVNQVSCVVSVVSDDPVSNVVSVVVVVVVVPDPDD

Radius of gyration: 26.89 Å; chains: 1; bounding box: 66×29×72 Å

pLDDT: mean 87.27, std 9.58, range [47.53, 97.19]

Sequence (206 aa):
MQVAKLEQTLRGYTSDPRILALFYDG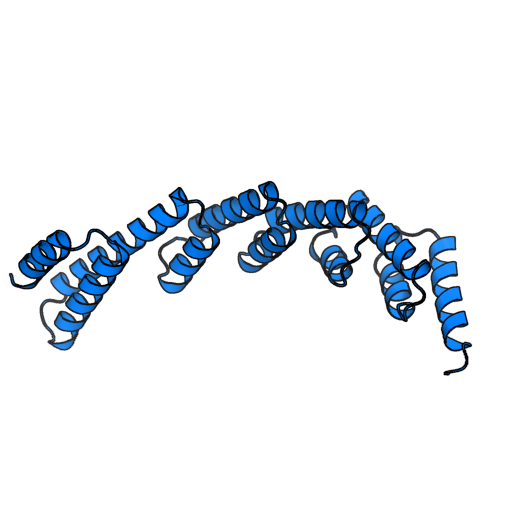AARGLRSLGRNEVAATELEESAKAERLKWLQTLEAQKQYKEALGWDRDHKLLKWEERKALAREGCQQLMRGKHYYDALRLAREESLPDCAREAAVQYVEDHLTTSRMSSDLLGILRRELHGDSAVRKQVARAMFADMVCHETNHEDHLLVLVGEFRDCFSDAEAELAEFLKRAAKDRPRR

Secondary structure (DSSP, 8-state):
-HHHHHHHHHHTT---HHHHHHHHHHHHHHHHHTT--HHHHHHHHHHHHHHHHHHHHHHHHTT-HHHHHHHHHHH--S-HHHHHHHHHHHHHHHHHTT-HHHHHHHHHHTT-HHHHHHHHHHHHHHHHHHT---TTHHHHHHHT-TT-HHHHHHHHHHHHHHHHHS-SS-HHHHHHHHHHTGGGS-HHHHHHHHHHHHHHHTS---